Protein AF-A0AAN9UPY5-F1 (afdb_monomer)

Secondary structure (DSSP, 8-state):
---HHHHHHHHHHHHHHHHHHHHHHHHHHHHHHHHHHHHHHHHHHHHTSSS-EEEEEEEPPPBTB----S-THHHHHHHHHHHHHTTT-EEEEEE--TT--HHHHHHHHHHHHHHH-GGGG-SHHHHHHHHHHHTS-GGGHHHHHHHHHHHHHHT-SS-EEEEEE-GGG-SSS-HHHHHHHHHHHHHH-SSEEEEEEEETTT--HHHHHHHHHHT--

Foldseek 3Di:
DDDPVVVVVVVVVVVVVVVVVVVVVVVVVVVVVVVVVVVVVVVLVVLVDFFFDEAEAEEADDPPDPPDVFDPCPVVVVVSCVVVVVVLAAEDEDEDAQADDLLVSLVSSLVSLCVSPVVLPVDPVLVVQLVVLCPDDPVRNNVSSLVNSLSSQQPDPAAYEYEYGAPLNYPPDHPVVVVVSLVVSRVSTGRYYYYYYYYCVRDPVVVCVVVVVVPPD

Organism: NCBI:txid117547

Structure (mmCIF, N/CA/C/O backbone):
data_AF-A0AAN9UPY5-F1
#
_entry.id   AF-A0AAN9UPY5-F1
#
loop_
_atom_site.group_PDB
_atom_site.id
_atom_site.type_symbol
_atom_site.label_atom_id
_atom_site.label_alt_id
_atom_site.label_comp_id
_atom_site.label_asym_id
_atom_site.label_entity_id
_atom_site.label_seq_id
_atom_site.pdbx_PDB_ins_code
_atom_site.Cartn_x
_atom_site.Cartn_y
_atom_site.Cartn_z
_atom_site.occupancy
_atom_site.B_iso_or_equiv
_atom_site.auth_seq_id
_atom_site.auth_comp_id
_atom_site.auth_asym_id
_atom_site.auth_atom_id
_atom_site.pdbx_PDB_model_num
ATOM 1 N N . MET A 1 1 ? 39.983 -0.571 -50.969 1.00 49.06 1 MET A N 1
ATOM 2 C CA . MET A 1 1 ? 38.802 0.111 -51.539 1.00 49.06 1 MET A CA 1
ATOM 3 C C . MET A 1 1 ? 37.721 -0.953 -51.668 1.00 49.06 1 MET A C 1
ATOM 5 O O . MET A 1 1 ? 37.900 -1.866 -52.463 1.00 49.06 1 MET A O 1
ATOM 9 N N . TRP A 1 2 ? 36.719 -0.943 -50.785 1.00 48.66 2 TRP A N 1
ATOM 10 C CA . TRP A 1 2 ? 35.653 -1.957 -50.771 1.00 48.66 2 TRP A CA 1
ATOM 11 C C . TRP A 1 2 ? 34.743 -1.749 -51.984 1.00 48.66 2 TRP A C 1
ATOM 13 O O . TRP A 1 2 ? 34.498 -0.601 -52.364 1.00 48.66 2 TRP A O 1
ATOM 23 N N . LYS A 1 3 ? 34.289 -2.828 -52.632 1.00 64.06 3 LYS A N 1
ATOM 24 C CA . LYS A 1 3 ? 33.441 -2.704 -53.825 1.00 64.06 3 LYS A CA 1
ATOM 25 C C . LYS A 1 3 ? 32.022 -2.302 -53.389 1.00 64.06 3 LYS A C 1
ATOM 27 O O . LYS A 1 3 ? 31.502 -2.922 -52.466 1.00 64.06 3 LYS A O 1
ATOM 32 N N . PRO A 1 4 ? 31.362 -1.328 -54.044 1.00 68.62 4 PRO A N 1
ATOM 33 C CA . PRO A 1 4 ? 30.021 -0.851 -53.665 1.00 68.62 4 PRO A CA 1
ATOM 34 C C . PRO A 1 4 ? 28.974 -1.962 -53.453 1.00 68.62 4 PRO A C 1
ATOM 36 O O . PRO A 1 4 ? 28.155 -1.881 -52.544 1.00 68.62 4 PRO A O 1
ATOM 39 N N . LEU A 1 5 ? 29.065 -3.050 -54.223 1.00 68.75 5 LEU A N 1
ATOM 40 C CA . LEU A 1 5 ? 28.187 -4.223 -54.118 1.00 68.75 5 LEU A CA 1
ATOM 41 C C . LEU A 1 5 ? 28.362 -5.023 -52.811 1.00 68.75 5 LEU A C 1
ATOM 43 O O . LEU A 1 5 ? 27.409 -5.626 -52.321 1.00 68.75 5 LEU A O 1
ATOM 47 N N . GLU A 1 6 ? 29.561 -5.032 -52.224 1.00 73.38 6 GLU A N 1
ATOM 48 C CA . GLU A 1 6 ? 29.826 -5.705 -50.942 1.00 73.38 6 GLU A CA 1
ATOM 49 C C . GLU A 1 6 ? 29.223 -4.916 -49.772 1.00 73.38 6 GLU A C 1
ATOM 51 O O . GLU A 1 6 ? 28.760 -5.501 -48.791 1.00 73.38 6 GLU A O 1
ATOM 56 N N . PHE A 1 7 ? 29.164 -3.587 -49.903 1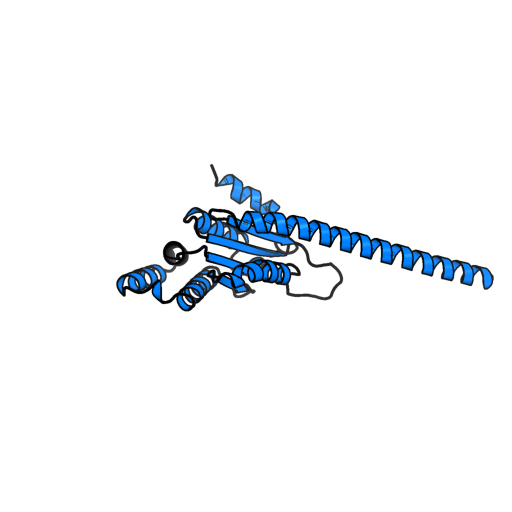.00 73.94 7 PHE A N 1
ATOM 57 C CA . PHE A 1 7 ? 28.557 -2.706 -48.911 1.00 73.94 7 PHE A CA 1
ATOM 58 C C . PHE A 1 7 ? 27.031 -2.862 -48.861 1.00 73.94 7 PHE A C 1
ATOM 60 O O . PHE A 1 7 ? 26.475 -3.028 -47.778 1.00 73.94 7 PHE A O 1
ATOM 67 N N . GLU A 1 8 ? 26.353 -2.904 -50.013 1.00 79.69 8 GLU A N 1
ATOM 68 C CA . GLU A 1 8 ? 24.897 -3.119 -50.074 1.00 79.69 8 GLU A CA 1
ATOM 69 C C . GLU A 1 8 ? 24.480 -4.475 -49.480 1.00 79.69 8 GLU A C 1
ATOM 71 O O . GLU A 1 8 ? 23.488 -4.571 -48.747 1.00 79.69 8 GLU A O 1
ATOM 76 N N . GLY A 1 9 ? 25.260 -5.529 -49.751 1.00 84.06 9 GLY A N 1
ATOM 77 C CA . GLY A 1 9 ? 25.045 -6.852 -49.165 1.00 84.06 9 GLY A CA 1
ATOM 78 C C . GLY A 1 9 ? 25.162 -6.836 -47.639 1.00 84.06 9 GLY A C 1
ATOM 79 O O . GLY A 1 9 ? 24.291 -7.365 -46.940 1.00 84.06 9 GLY A O 1
ATOM 80 N N . MET A 1 10 ? 26.196 -6.169 -47.119 1.00 76.75 10 MET A N 1
ATOM 81 C CA . MET A 1 10 ? 26.425 -6.019 -45.682 1.00 76.75 10 MET A CA 1
ATOM 82 C C . MET A 1 10 ? 25.333 -5.175 -45.008 1.00 76.75 10 MET A C 1
ATOM 84 O O . MET A 1 10 ? 24.830 -5.555 -43.950 1.00 76.75 10 MET A O 1
ATOM 88 N N . GLU A 1 11 ? 24.902 -4.073 -45.624 1.00 78.94 11 GLU A N 1
ATOM 89 C CA . GLU A 1 11 ? 23.852 -3.202 -45.087 1.00 78.94 11 GLU A CA 1
ATOM 90 C C . GLU A 1 11 ? 22.499 -3.928 -45.018 1.00 78.94 11 GLU A C 1
ATOM 92 O O . GLU A 1 11 ? 21.796 -3.869 -44.003 1.00 78.94 11 GLU A O 1
ATOM 97 N N . LYS A 1 12 ? 22.145 -4.688 -46.063 1.00 85.06 12 LYS A N 1
ATOM 98 C CA . LYS A 1 12 ? 20.939 -5.528 -46.071 1.00 85.06 12 LYS A CA 1
ATOM 99 C C . LYS A 1 12 ? 20.999 -6.606 -44.987 1.00 85.06 12 LYS A C 1
ATOM 101 O O . LYS A 1 12 ? 20.007 -6.834 -44.292 1.00 85.06 12 LYS A O 1
ATOM 106 N N . GLN A 1 13 ? 22.155 -7.245 -44.808 1.00 85.00 13 GLN A N 1
ATOM 107 C CA . GLN A 1 13 ? 22.361 -8.234 -43.751 1.00 85.00 13 GLN A CA 1
ATOM 108 C C . GLN A 1 13 ? 22.237 -7.609 -42.355 1.00 85.00 13 GLN A C 1
ATOM 110 O O . GLN A 1 13 ? 21.566 -8.179 -41.494 1.00 85.00 13 GLN A O 1
ATOM 115 N N . MET A 1 14 ? 22.817 -6.427 -42.131 1.00 67.12 14 MET A N 1
ATOM 116 C CA . MET A 1 14 ? 22.698 -5.708 -40.862 1.00 67.12 14 MET A CA 1
ATOM 117 C C . MET A 1 14 ? 21.252 -5.325 -40.565 1.00 67.12 14 MET A C 1
ATOM 119 O O . MET A 1 14 ? 20.778 -5.622 -39.471 1.00 67.12 14 MET A O 1
ATOM 123 N N . ARG A 1 15 ? 20.518 -4.754 -41.531 1.00 78.00 15 ARG A N 1
ATOM 124 C CA . ARG A 1 15 ? 19.088 -4.441 -41.362 1.00 78.00 15 ARG A CA 1
ATOM 125 C C . ARG A 1 15 ? 18.280 -5.677 -40.965 1.00 78.00 15 ARG A C 1
ATOM 127 O O . ARG A 1 15 ? 17.551 -5.634 -39.979 1.00 78.00 15 ARG A O 1
ATOM 134 N N . ASN A 1 16 ? 18.481 -6.798 -41.656 1.00 78.94 16 ASN A N 1
ATOM 135 C CA . ASN A 1 16 ? 17.808 -8.057 -41.327 1.00 78.94 16 ASN A CA 1
ATOM 136 C C . ASN A 1 16 ? 18.170 -8.565 -39.922 1.00 78.94 16 ASN A C 1
ATOM 138 O O . ASN A 1 16 ? 17.300 -9.041 -39.191 1.00 78.94 16 ASN A O 1
ATOM 142 N N . ASN A 1 17 ? 19.440 -8.454 -39.525 1.00 72.94 17 ASN A N 1
ATOM 143 C CA . ASN A 1 17 ? 19.886 -8.824 -38.184 1.00 72.94 17 ASN A CA 1
ATOM 144 C C . ASN A 1 17 ? 19.249 -7.929 -37.114 1.00 72.94 17 ASN A C 1
ATOM 146 O O . ASN A 1 17 ? 18.738 -8.452 -36.126 1.00 72.94 17 ASN A O 1
ATOM 150 N N . PHE A 1 18 ? 19.206 -6.611 -37.328 1.00 68.56 18 PHE A N 1
ATOM 151 C CA . PHE A 1 18 ? 18.551 -5.666 -36.422 1.00 68.56 18 PHE A CA 1
ATOM 152 C C . PHE A 1 18 ? 17.062 -5.970 -36.262 1.00 68.56 18 PHE A C 1
ATOM 154 O O . PHE A 1 18 ? 16.589 -6.057 -35.130 1.00 68.56 18 PHE A O 1
ATOM 161 N N . SER A 1 19 ? 16.337 -6.212 -37.358 1.00 75.12 19 SER A N 1
ATOM 162 C CA . SER A 1 19 ? 14.922 -6.594 -37.299 1.00 75.12 19 SER A CA 1
ATOM 163 C C . SER A 1 19 ? 14.718 -7.892 -36.516 1.00 75.12 19 SER A C 1
ATOM 165 O O . SER A 1 19 ? 13.879 -7.936 -35.621 1.00 75.12 19 SER A O 1
ATOM 167 N N . ARG A 1 20 ? 15.530 -8.932 -36.765 1.00 78.62 20 ARG A N 1
ATOM 168 C CA . ARG A 1 20 ? 15.445 -10.204 -36.020 1.00 78.62 20 ARG A CA 1
ATOM 169 C C . ARG A 1 20 ? 15.740 -10.029 -34.531 1.00 78.62 20 ARG A C 1
ATOM 171 O O . ARG A 1 20 ? 15.048 -10.621 -33.705 1.00 78.62 20 ARG A O 1
ATOM 178 N N . ILE A 1 21 ? 16.756 -9.237 -34.184 1.00 77.06 21 ILE A N 1
ATOM 179 C CA . ILE A 1 21 ? 17.111 -8.943 -32.789 1.00 77.06 21 ILE A CA 1
ATOM 180 C C . ILE A 1 21 ? 15.969 -8.189 -32.104 1.00 77.06 21 ILE A C 1
ATOM 182 O O . ILE A 1 21 ? 15.580 -8.569 -31.000 1.00 77.06 21 ILE A O 1
ATOM 186 N N . ARG A 1 22 ? 15.407 -7.169 -32.764 1.00 76.94 22 ARG A N 1
ATOM 187 C CA . ARG A 1 22 ? 14.284 -6.378 -32.251 1.00 76.94 22 ARG A CA 1
ATOM 188 C C . ARG A 1 22 ? 13.062 -7.250 -31.977 1.00 76.94 22 ARG A C 1
ATOM 190 O O . ARG A 1 22 ? 12.620 -7.303 -30.837 1.00 76.94 22 ARG A O 1
ATOM 197 N N . THR A 1 23 ? 12.593 -8.010 -32.966 1.00 79.25 23 THR A N 1
ATOM 198 C CA . THR A 1 23 ? 11.427 -8.893 -32.801 1.00 79.25 23 THR A CA 1
ATOM 199 C C . THR A 1 23 ? 11.652 -9.941 -31.713 1.00 79.25 23 THR A C 1
ATOM 201 O O . THR A 1 23 ? 10.751 -10.229 -30.931 1.00 79.25 23 THR A O 1
ATOM 204 N N . LYS A 1 24 ? 12.865 -10.505 -31.609 1.00 79.50 24 LYS A N 1
ATOM 205 C CA . LYS A 1 24 ? 13.190 -11.454 -30.536 1.00 79.50 24 LYS A CA 1
ATOM 206 C C . LYS A 1 24 ? 13.121 -10.793 -29.156 1.00 79.50 24 LYS A C 1
ATOM 208 O O . LYS A 1 24 ? 12.635 -11.426 -28.225 1.00 79.50 24 LYS A O 1
ATOM 213 N N . ARG A 1 25 ? 13.595 -9.550 -29.016 1.00 66.00 25 ARG A N 1
ATOM 214 C CA . ARG A 1 25 ? 13.492 -8.789 -27.761 1.00 66.00 25 ARG A CA 1
ATOM 215 C C . ARG A 1 25 ? 12.043 -8.468 -27.413 1.00 66.00 25 ARG A C 1
ATOM 217 O O . ARG A 1 25 ? 11.648 -8.748 -26.292 1.00 66.00 25 ARG A O 1
ATOM 224 N N . GLU A 1 26 ? 11.258 -7.975 -28.368 1.00 71.44 26 GLU A N 1
ATOM 225 C CA . GLU A 1 26 ? 9.830 -7.677 -28.177 1.00 71.44 26 GLU A CA 1
ATOM 226 C C . GLU A 1 26 ? 9.048 -8.938 -27.766 1.00 71.44 26 GLU A C 1
ATOM 228 O O . GLU A 1 26 ? 8.288 -8.905 -26.806 1.00 71.44 26 GLU A O 1
ATOM 233 N N . MET A 1 27 ? 9.304 -10.086 -28.405 1.00 77.44 27 MET A N 1
ATOM 234 C CA . MET A 1 27 ? 8.678 -11.361 -28.033 1.00 77.44 27 MET A CA 1
ATOM 235 C C . MET A 1 27 ? 9.092 -11.843 -26.635 1.00 77.44 27 MET A C 1
ATOM 237 O O . MET A 1 27 ? 8.264 -12.372 -25.898 1.00 77.44 27 MET A O 1
ATOM 241 N N . LEU A 1 28 ? 10.371 -11.710 -26.268 1.00 71.12 28 LEU A N 1
ATOM 242 C CA . LEU A 1 28 ? 10.844 -12.082 -24.930 1.00 71.12 28 LEU A CA 1
ATOM 243 C C . LEU A 1 28 ? 10.260 -11.166 -23.854 1.00 71.12 28 LEU A C 1
ATOM 245 O O . LEU A 1 28 ? 9.918 -11.657 -22.782 1.00 71.12 28 LEU A O 1
ATOM 249 N N . LEU A 1 29 ? 10.124 -9.872 -24.150 1.00 65.44 29 LEU A N 1
ATOM 250 C CA . LEU A 1 29 ? 9.467 -8.913 -23.272 1.00 65.44 29 LEU A CA 1
ATOM 251 C C . LEU A 1 29 ? 7.992 -9.281 -23.094 1.00 65.44 29 LEU A C 1
ATOM 253 O O . LEU A 1 29 ? 7.564 -9.451 -21.962 1.00 65.44 29 LEU A O 1
ATOM 257 N N . ALA A 1 30 ? 7.261 -9.523 -24.186 1.00 63.91 30 ALA A N 1
ATOM 258 C CA . ALA A 1 30 ? 5.859 -9.939 -24.141 1.00 63.91 30 ALA A CA 1
ATOM 259 C C . ALA A 1 30 ? 5.661 -11.226 -23.325 1.00 63.91 30 ALA A C 1
ATOM 261 O O . ALA A 1 30 ? 4.815 -11.263 -22.446 1.00 63.91 30 ALA A O 1
ATOM 262 N N . LYS A 1 31 ? 6.497 -12.254 -23.531 1.0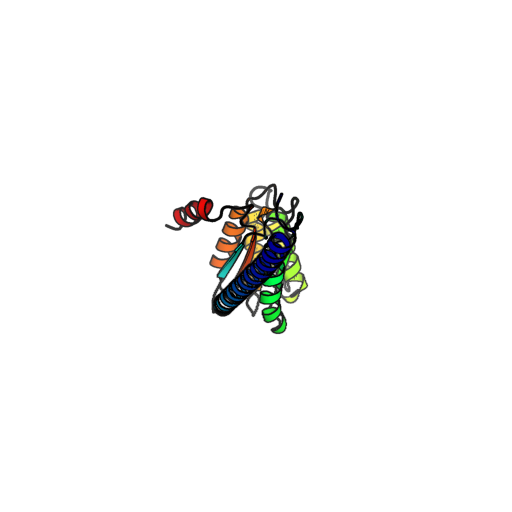0 65.56 31 LYS A N 1
ATOM 263 C CA . LYS A 1 31 ? 6.450 -13.488 -22.722 1.00 65.56 31 LYS A CA 1
ATOM 264 C C . LYS A 1 31 ? 6.753 -13.250 -21.246 1.00 65.56 31 LYS A C 1
ATOM 266 O O . LYS A 1 31 ? 6.225 -13.955 -20.395 1.00 65.56 31 LYS A O 1
ATOM 271 N N . LYS A 1 32 ? 7.659 -12.318 -20.939 1.00 66.56 32 LYS A N 1
ATOM 272 C CA . LYS A 1 32 ? 7.989 -11.968 -19.557 1.00 66.56 32 LYS A CA 1
ATOM 273 C C . LYS A 1 32 ? 6.829 -11.220 -18.901 1.00 66.56 32 LYS A C 1
ATOM 275 O O . LYS A 1 32 ? 6.550 -11.514 -17.749 1.00 66.56 32 LYS A O 1
ATOM 280 N N . VAL A 1 33 ? 6.173 -10.311 -19.623 1.00 64.62 33 VAL A N 1
ATOM 281 C CA . VAL A 1 33 ? 4.959 -9.615 -19.171 1.00 64.62 33 VAL A CA 1
ATOM 282 C C . VAL A 1 33 ? 3.846 -10.626 -18.911 1.00 64.62 33 VAL A C 1
ATOM 284 O O . VAL A 1 33 ? 3.410 -10.716 -17.779 1.00 64.62 33 VAL A O 1
ATOM 287 N N . ASP A 1 34 ? 3.517 -11.477 -19.882 1.00 63.03 34 ASP A N 1
ATOM 288 C CA . ASP A 1 34 ? 2.465 -12.506 -19.780 1.00 63.03 34 ASP A CA 1
ATOM 289 C C . ASP A 1 34 ? 2.704 -13.473 -18.598 1.00 63.03 34 ASP A C 1
ATOM 291 O O . ASP A 1 34 ? 1.817 -13.783 -17.806 1.00 63.03 34 ASP A O 1
ATOM 295 N N . HIS A 1 35 ? 3.958 -13.896 -18.394 1.00 63.47 35 HIS A N 1
ATOM 296 C CA . HIS A 1 35 ? 4.339 -14.716 -17.236 1.00 63.47 35 HIS A CA 1
ATOM 297 C C . HIS A 1 35 ? 4.228 -13.969 -15.899 1.00 63.47 35 HIS A C 1
ATOM 299 O O . HIS A 1 35 ? 3.897 -14.575 -14.879 1.00 63.47 35 HIS A O 1
ATOM 305 N N . LEU A 1 36 ? 4.558 -12.675 -15.875 1.00 62.97 36 LEU A N 1
ATOM 306 C CA . LEU A 1 36 ? 4.418 -11.844 -14.680 1.00 62.97 36 LEU A CA 1
ATOM 307 C C . LEU A 1 36 ? 2.947 -11.559 -14.379 1.00 62.97 36 LEU A C 1
ATOM 309 O O . LEU A 1 36 ? 2.574 -11.660 -13.218 1.00 62.97 36 LEU A O 1
ATOM 313 N N . GLU A 1 37 ? 2.125 -11.296 -15.394 1.00 65.12 37 GLU A N 1
ATOM 314 C CA . GLU A 1 37 ? 0.672 -11.143 -15.283 1.00 65.12 37 GLU A CA 1
ATOM 315 C C . GLU A 1 37 ? 0.044 -12.407 -14.696 1.00 65.12 37 GLU A C 1
ATOM 317 O O . GLU A 1 37 ? -0.607 -12.325 -13.662 1.00 65.12 37 GLU A O 1
ATOM 322 N N . GLY A 1 38 ? 0.343 -13.594 -15.236 1.00 67.44 38 GLY A N 1
ATOM 323 C CA . GLY A 1 38 ? -0.200 -14.847 -14.695 1.00 67.44 38 GLY A CA 1
ATOM 324 C C . GLY A 1 38 ? 0.226 -15.138 -13.247 1.00 67.44 38 GLY A C 1
ATOM 325 O O . GLY A 1 38 ? -0.551 -15.672 -12.454 1.00 67.44 38 GLY A O 1
ATOM 326 N N . LYS A 1 39 ? 1.453 -14.764 -12.856 1.00 70.69 39 LYS A N 1
ATOM 327 C CA . LYS A 1 39 ? 1.882 -14.836 -11.447 1.00 70.69 39 LYS A CA 1
ATOM 328 C C . LYS A 1 39 ? 1.151 -13.825 -10.574 1.00 70.69 39 LYS A C 1
ATOM 330 O O . LYS A 1 39 ? 0.763 -14.162 -9.462 1.00 70.69 39 LYS A O 1
ATOM 335 N N . LEU A 1 40 ? 0.995 -12.605 -11.067 1.00 65.69 40 LEU A N 1
ATOM 336 C CA . LEU A 1 40 ? 0.339 -11.523 -10.355 1.00 65.69 40 LEU A CA 1
ATOM 337 C C . LEU A 1 40 ? -1.150 -11.811 -10.155 1.00 65.69 40 LEU A C 1
ATOM 339 O O . LEU A 1 40 ? -1.667 -11.543 -9.082 1.00 65.69 40 LEU A O 1
ATOM 343 N N . GLU A 1 41 ? -1.817 -12.417 -11.137 1.00 67.06 41 GLU A N 1
ATOM 344 C CA . GLU A 1 41 ? -3.189 -12.908 -11.001 1.00 67.06 41 GLU A CA 1
ATOM 345 C C . GLU A 1 41 ? -3.290 -13.972 -9.906 1.00 67.06 41 GLU A C 1
ATOM 347 O O . GLU A 1 41 ? -4.160 -13.887 -9.044 1.00 67.06 41 GLU A O 1
ATOM 352 N N . ALA A 1 42 ? -2.380 -14.952 -9.888 1.00 70.88 42 ALA A N 1
ATOM 353 C CA . ALA A 1 42 ? -2.375 -15.994 -8.862 1.00 70.88 42 ALA A CA 1
ATOM 354 C C . ALA A 1 42 ? -2.129 -15.427 -7.450 1.00 70.88 42 ALA A C 1
ATOM 356 O O . ALA A 1 42 ? -2.838 -15.786 -6.509 1.00 70.88 42 ALA A O 1
ATOM 357 N N . GLU A 1 43 ? -1.163 -14.517 -7.305 1.00 69.25 43 GLU A N 1
ATOM 358 C CA . GLU A 1 43 ? -0.877 -13.828 -6.040 1.00 69.25 43 GLU A CA 1
ATOM 359 C C . GLU A 1 43 ? -2.010 -12.865 -5.652 1.00 69.25 43 GLU A C 1
ATOM 361 O O . GLU A 1 43 ? -2.354 -12.767 -4.481 1.00 69.25 43 GLU A O 1
ATOM 366 N N . GLY A 1 44 ? -2.659 -12.205 -6.614 1.00 66.50 44 GLY A N 1
ATOM 367 C CA . GLY A 1 44 ? -3.829 -11.352 -6.391 1.00 66.50 44 GLY A CA 1
ATOM 368 C C . GLY A 1 44 ? -5.050 -12.148 -5.926 1.00 66.50 44 GLY A C 1
ATOM 369 O O . GLY A 1 44 ? -5.757 -11.732 -5.007 1.00 66.50 44 GLY A O 1
ATOM 370 N N . LEU A 1 45 ? -5.265 -13.342 -6.485 1.00 68.31 45 LEU A N 1
ATOM 371 C CA . LEU A 1 45 ? -6.275 -14.289 -6.005 1.00 68.31 45 LEU A CA 1
ATOM 372 C C . LEU A 1 45 ? -5.961 -14.767 -4.581 1.00 68.31 45 LEU A C 1
ATOM 374 O O . LEU A 1 45 ? -6.869 -14.853 -3.756 1.00 68.31 45 LEU A O 1
ATOM 378 N N . ALA A 1 46 ? -4.688 -15.030 -4.267 1.00 70.81 46 ALA A N 1
ATOM 379 C CA . ALA A 1 46 ? -4.261 -15.361 -2.908 1.00 70.81 46 ALA A CA 1
ATOM 380 C C . ALA A 1 46 ? -4.430 -14.173 -1.944 1.00 70.81 46 ALA A C 1
ATOM 382 O O . ALA A 1 46 ? -4.879 -14.354 -0.810 1.00 70.81 46 ALA A O 1
ATOM 383 N N . TRP A 1 47 ? -4.150 -12.952 -2.404 1.00 74.00 47 TRP A N 1
ATOM 384 C CA . TRP A 1 47 ? -4.334 -11.716 -1.646 1.00 74.00 47 TRP A CA 1
ATOM 385 C C . TRP A 1 47 ? -5.806 -11.463 -1.320 1.00 74.00 47 TRP A C 1
ATOM 387 O O . TRP A 1 47 ? -6.121 -11.029 -0.214 1.00 74.00 47 TRP A O 1
ATOM 397 N N . ASN A 1 48 ? -6.713 -11.860 -2.213 1.00 71.62 48 ASN A N 1
ATOM 398 C CA . ASN A 1 48 ? -8.159 -11.887 -1.986 1.00 71.62 48 ASN A CA 1
ATOM 399 C C . ASN A 1 48 ? -8.653 -13.024 -1.077 1.00 71.62 48 ASN A C 1
ATOM 401 O O . ASN A 1 48 ? -9.846 -13.090 -0.777 1.00 71.62 48 ASN A O 1
ATOM 405 N N . GLY A 1 49 ? -7.766 -13.914 -0.627 1.00 75.38 49 GLY A N 1
ATOM 406 C CA . GLY A 1 49 ? -8.093 -14.983 0.310 1.00 75.38 49 GLY A CA 1
ATOM 407 C C . GLY A 1 49 ? -8.490 -14.481 1.705 1.00 75.38 49 GLY A C 1
ATOM 408 O O . GLY A 1 49 ? -8.505 -13.284 1.991 1.00 75.38 49 GLY A O 1
ATOM 409 N N . VAL A 1 50 ? -8.792 -15.414 2.606 1.00 75.88 50 VAL A N 1
ATOM 410 C CA . VAL A 1 50 ? -9.177 -15.113 3.997 1.00 75.88 50 VAL A CA 1
ATOM 411 C C . VAL A 1 50 ? -7.969 -14.631 4.812 1.00 75.88 50 VAL A C 1
ATOM 413 O O . VAL A 1 50 ? -6.873 -15.169 4.664 1.00 75.88 50 VAL A O 1
ATOM 416 N N . GLY A 1 51 ? -8.188 -13.659 5.702 1.00 84.12 51 GLY A N 1
ATOM 417 C CA . GLY A 1 51 ? -7.215 -13.205 6.701 1.00 84.12 51 GLY A CA 1
ATOM 418 C C . GLY A 1 51 ? -6.358 -12.026 6.247 1.00 84.12 51 GLY A C 1
ATOM 419 O O . GLY A 1 51 ? -6.420 -11.600 5.097 1.00 84.12 51 GLY A O 1
ATOM 420 N N . SER A 1 52 ? -5.523 -11.494 7.136 1.00 84.69 52 SER A N 1
ATOM 421 C CA . SER A 1 52 ? -4.677 -10.345 6.803 1.00 84.69 52 SER A CA 1
ATOM 422 C C . SER A 1 52 ? -3.442 -10.734 5.999 1.00 84.69 52 SER A C 1
ATOM 424 O O . SER A 1 52 ? -2.854 -11.796 6.202 1.00 84.69 52 SER A O 1
ATOM 426 N N . MET A 1 53 ? -3.025 -9.858 5.085 1.00 87.50 53 MET A N 1
ATOM 427 C CA . MET A 1 53 ? -1.864 -10.101 4.228 1.00 87.50 53 MET A CA 1
ATOM 428 C C . MET A 1 53 ? -1.170 -8.795 3.850 1.00 87.50 53 MET A C 1
ATOM 430 O O . MET A 1 53 ? -1.831 -7.818 3.507 1.00 87.50 53 MET A O 1
ATOM 434 N N . VAL A 1 54 ? 0.164 -8.811 3.862 1.00 89.06 54 VAL A N 1
ATOM 435 C CA . VAL A 1 54 ? 1.007 -7.740 3.319 1.00 89.06 54 VAL A CA 1
ATOM 436 C C . VAL A 1 54 ? 1.670 -8.251 2.045 1.00 89.06 54 VAL A C 1
ATOM 438 O O . VAL A 1 54 ? 2.400 -9.240 2.082 1.00 89.06 54 VAL A O 1
ATOM 441 N N . LEU A 1 55 ? 1.405 -7.580 0.930 1.00 89.69 55 LEU A N 1
ATOM 442 C CA . LEU A 1 55 ? 2.003 -7.840 -0.372 1.00 89.69 55 LEU A CA 1
ATOM 443 C C . LEU A 1 55 ? 3.044 -6.758 -0.670 1.00 89.69 55 LEU A C 1
ATOM 445 O O . LEU A 1 55 ? 2.753 -5.569 -0.573 1.00 89.69 55 LEU A O 1
ATOM 449 N N . LEU A 1 56 ? 4.250 -7.168 -1.051 1.00 90.06 56 LEU A N 1
ATOM 450 C CA . LEU A 1 56 ? 5.321 -6.260 -1.456 1.00 90.06 56 LEU A CA 1
ATOM 451 C C . LEU A 1 56 ? 5.553 -6.391 -2.963 1.00 90.06 56 LEU A C 1
ATOM 453 O O . LEU A 1 56 ? 6.056 -7.411 -3.436 1.00 90.06 56 LEU A O 1
ATOM 457 N N . LEU A 1 57 ? 5.195 -5.351 -3.710 1.00 88.25 57 LEU A N 1
ATOM 458 C CA . LEU A 1 57 ? 5.491 -5.216 -5.128 1.00 88.25 57 LEU A CA 1
ATOM 459 C C . LEU A 1 57 ? 6.832 -4.507 -5.282 1.00 88.25 57 LEU A C 1
ATOM 461 O O . LEU A 1 57 ? 6.943 -3.303 -5.074 1.00 88.25 57 LEU A O 1
ATOM 465 N N . HIS A 1 58 ? 7.849 -5.277 -5.651 1.00 86.69 58 HIS A N 1
ATOM 466 C CA . HIS A 1 58 ? 9.229 -4.823 -5.716 1.00 86.69 58 HIS A CA 1
ATOM 467 C C . HIS A 1 58 ? 9.798 -5.040 -7.119 1.00 86.69 58 HIS A C 1
ATOM 469 O O . HIS A 1 58 ? 9.819 -6.167 -7.624 1.00 86.69 58 HIS A O 1
ATOM 475 N N . GLY A 1 59 ? 10.268 -3.971 -7.760 1.00 85.56 59 GLY A N 1
ATOM 476 C CA . GLY A 1 59 ? 10.811 -4.060 -9.113 1.00 85.56 59 GLY A CA 1
ATOM 477 C C . GLY A 1 59 ? 11.569 -2.819 -9.556 1.00 85.56 59 GLY A C 1
ATOM 478 O O . GLY A 1 59 ? 11.461 -1.761 -8.948 1.00 85.56 59 GLY A O 1
ATOM 479 N N . SER A 1 60 ? 12.352 -2.972 -10.624 1.00 84.50 60 SER A N 1
ATOM 480 C CA . SER A 1 60 ? 13.164 -1.899 -11.204 1.00 84.50 60 SER A CA 1
ATOM 481 C C . SER A 1 60 ? 12.500 -1.294 -12.436 1.00 84.50 60 SER A C 1
ATOM 483 O O . SER A 1 60 ? 12.004 -2.038 -13.285 1.00 84.50 60 SER A O 1
ATOM 485 N N . ASN A 1 61 ? 12.539 0.028 -12.560 1.00 81.38 61 ASN A N 1
ATOM 486 C CA . ASN A 1 61 ? 12.291 0.748 -13.802 1.00 81.38 61 ASN A CA 1
ATOM 487 C C . ASN A 1 61 ? 13.332 0.346 -14.871 1.00 81.38 61 ASN A C 1
ATOM 489 O O . ASN A 1 61 ? 14.474 -0.016 -14.577 1.00 81.38 61 ASN A O 1
ATOM 493 N N . GLU A 1 62 ? 12.950 0.405 -16.151 1.00 74.31 62 GLU A N 1
ATOM 494 C CA . GLU A 1 62 ? 13.903 0.132 -17.231 1.00 74.31 62 GLU A CA 1
ATOM 495 C C . GLU A 1 62 ? 15.004 1.200 -17.290 1.00 74.31 62 GLU A C 1
ATOM 497 O O . GLU A 1 62 ? 14.750 2.401 -17.404 1.00 74.31 62 GLU A O 1
ATOM 502 N N . VAL A 1 63 ? 16.257 0.743 -17.280 1.00 64.56 63 VAL A N 1
ATOM 503 C CA . VAL A 1 63 ? 17.432 1.605 -17.425 1.00 64.56 63 VAL A CA 1
ATOM 504 C C . VAL A 1 63 ? 17.499 2.146 -18.857 1.00 64.56 63 VAL A C 1
ATOM 506 O O . VAL A 1 63 ? 17.599 1.376 -19.811 1.00 64.56 63 VAL A O 1
ATOM 509 N N . GLY A 1 64 ? 17.506 3.473 -19.013 1.00 61.66 64 GLY A N 1
ATOM 510 C CA . GLY A 1 64 ? 17.708 4.149 -20.305 1.00 61.66 64 GLY A CA 1
ATOM 511 C C . GLY A 1 64 ? 16.492 4.903 -20.846 1.00 61.66 64 GLY A C 1
ATOM 512 O O . GLY A 1 64 ? 16.617 5.617 -21.841 1.00 61.66 64 GLY A O 1
ATOM 513 N N . ILE A 1 65 ? 15.345 4.802 -20.177 1.00 57.25 65 ILE A N 1
ATOM 514 C CA . ILE A 1 65 ? 14.270 5.789 -20.298 1.00 57.25 65 ILE A CA 1
ATOM 515 C C . ILE A 1 65 ? 14.649 6.949 -19.360 1.00 57.25 65 ILE A C 1
ATOM 517 O O . ILE A 1 65 ? 15.340 6.723 -18.366 1.00 57.25 65 ILE A O 1
ATOM 521 N N . GLY A 1 66 ? 14.317 8.199 -19.711 1.00 58.66 66 GLY A N 1
ATOM 522 C CA . GLY A 1 66 ? 14.657 9.381 -18.899 1.00 58.66 66 GLY A CA 1
ATOM 523 C C . GLY A 1 66 ? 14.204 9.249 -17.435 1.00 58.66 66 GLY A C 1
ATOM 524 O O . GLY A 1 66 ? 13.523 8.283 -17.107 1.00 58.66 66 GLY A O 1
ATOM 525 N N . PRO A 1 67 ? 14.560 10.185 -16.538 1.00 61.31 67 PRO A N 1
ATOM 526 C CA . PRO A 1 67 ? 14.251 10.070 -15.114 1.00 61.31 67 PRO A CA 1
ATOM 527 C C . PRO A 1 67 ? 12.732 10.048 -14.888 1.00 61.31 67 PRO A C 1
ATOM 529 O O . PRO A 1 67 ? 12.097 11.087 -14.736 1.00 61.31 67 PRO A O 1
ATOM 532 N N . ILE A 1 68 ? 12.141 8.855 -14.902 1.00 63.62 68 ILE A N 1
ATOM 533 C CA . ILE A 1 68 ? 10.761 8.627 -14.504 1.00 63.62 68 ILE A CA 1
ATOM 534 C C . ILE A 1 68 ? 10.792 8.550 -12.980 1.00 63.62 68 ILE A C 1
ATOM 536 O O . ILE A 1 68 ? 11.416 7.659 -12.399 1.00 63.62 68 ILE A O 1
ATOM 540 N N . SER A 1 69 ? 10.154 9.526 -12.339 1.00 71.06 69 SER A N 1
ATOM 541 C CA . SER A 1 69 ? 9.995 9.588 -10.883 1.00 71.06 69 SER A CA 1
ATOM 542 C C . SER A 1 69 ? 9.084 8.485 -10.342 1.00 71.06 69 SER A C 1
ATOM 544 O O . SER A 1 69 ? 9.163 8.132 -9.166 1.00 71.06 69 SER A O 1
ATOM 546 N N . ASP A 1 70 ? 8.214 7.948 -11.192 1.00 75.00 70 ASP A N 1
ATOM 547 C CA . ASP A 1 70 ? 7.181 6.987 -10.823 1.00 75.00 70 ASP A CA 1
ATOM 548 C C . ASP A 1 70 ? 7.666 5.544 -11.011 1.00 75.00 70 ASP A C 1
ATOM 550 O O . ASP A 1 70 ? 8.480 5.246 -11.890 1.00 75.00 70 ASP A O 1
ATOM 554 N N . SER A 1 71 ? 7.186 4.634 -10.163 1.00 76.38 71 SER A N 1
ATOM 555 C CA . SER A 1 71 ? 7.437 3.206 -10.351 1.00 76.38 71 SER A CA 1
ATOM 556 C C . SER A 1 71 ? 6.547 2.693 -11.479 1.00 76.38 71 SER A C 1
ATOM 558 O O . SER A 1 71 ? 5.345 2.965 -11.498 1.00 76.38 71 SER A O 1
ATOM 560 N N . TRP A 1 72 ? 7.096 1.898 -12.400 1.00 77.75 72 TRP A N 1
ATOM 561 C CA . TRP A 1 72 ? 6.276 1.205 -13.404 1.00 77.75 72 TRP A CA 1
ATOM 562 C C . TRP A 1 72 ? 5.279 0.217 -12.773 1.00 77.75 72 TRP A C 1
ATOM 564 O O . TRP A 1 72 ? 4.321 -0.186 -13.429 1.00 77.75 72 TRP A O 1
ATOM 574 N N . LEU A 1 73 ? 5.483 -0.151 -11.502 1.00 78.19 73 LEU A N 1
ATOM 575 C CA . LEU A 1 73 ? 4.552 -0.961 -10.720 1.00 78.19 73 LEU A CA 1
ATOM 576 C C . LEU A 1 73 ? 3.388 -0.146 -10.145 1.00 78.19 73 LEU A C 1
ATOM 578 O O . LEU A 1 73 ? 2.384 -0.740 -9.765 1.00 78.19 73 LEU A O 1
ATOM 582 N N . SER A 1 74 ? 3.471 1.189 -10.091 1.00 77.38 74 SER A N 1
ATOM 583 C CA . SER A 1 74 ? 2.385 2.018 -9.557 1.00 77.38 74 SER A CA 1
ATOM 584 C C . SER A 1 74 ? 1.072 1.835 -10.343 1.00 77.38 74 SER A C 1
ATOM 586 O O . SER A 1 74 ? 0.048 1.622 -9.698 1.00 77.38 74 SER A O 1
ATOM 588 N N . PRO A 1 75 ? 1.053 1.831 -11.696 1.00 76.31 75 PRO A N 1
ATOM 589 C CA . PRO A 1 75 ? -0.157 1.504 -12.456 1.00 76.31 75 PRO A CA 1
ATOM 590 C C . PRO A 1 75 ? -0.653 0.073 -12.225 1.00 76.31 75 PRO A C 1
ATOM 592 O O . PRO A 1 75 ? -1.851 -0.138 -12.103 1.00 76.31 75 PRO A O 1
ATOM 595 N N . VAL A 1 76 ? 0.262 -0.895 -12.104 1.00 76.81 76 VAL A N 1
ATOM 596 C CA . VAL A 1 76 ? -0.082 -2.304 -11.847 1.00 76.81 76 VAL A CA 1
ATOM 597 C C . VAL A 1 76 ? -0.784 -2.457 -10.497 1.00 76.81 76 VAL A C 1
ATOM 599 O O . VAL A 1 76 ? -1.790 -3.152 -10.398 1.00 76.81 76 VAL A O 1
ATOM 602 N N . ALA A 1 77 ? -0.286 -1.772 -9.466 1.00 78.75 77 ALA A N 1
ATOM 603 C CA . ALA A 1 77 ? -0.915 -1.733 -8.152 1.00 78.75 77 ALA A CA 1
ATOM 604 C C . ALA A 1 77 ? -2.331 -1.149 -8.220 1.00 78.75 77 ALA A C 1
ATOM 606 O O . ALA A 1 77 ? -3.255 -1.734 -7.665 1.00 78.75 77 ALA A O 1
ATOM 607 N N . VAL A 1 78 ? -2.507 -0.043 -8.951 1.00 74.38 78 VAL A N 1
ATOM 608 C CA . VAL A 1 78 ? -3.820 0.584 -9.166 1.00 74.38 78 VAL A CA 1
ATOM 609 C C . VAL A 1 78 ? -4.773 -0.348 -9.913 1.00 74.38 78 VAL A C 1
ATOM 611 O O . VAL A 1 78 ? -5.941 -0.438 -9.555 1.00 74.38 78 VAL A O 1
ATOM 614 N N . ASP A 1 79 ? -4.312 -1.052 -10.944 1.00 74.00 79 ASP A N 1
ATOM 615 C CA . ASP A 1 79 ? -5.172 -1.962 -11.705 1.00 74.00 79 ASP A CA 1
ATOM 616 C C . ASP A 1 79 ? -5.564 -3.200 -10.883 1.00 74.00 79 ASP A C 1
ATOM 618 O O . ASP A 1 79 ? -6.726 -3.611 -10.912 1.00 74.00 79 ASP A O 1
ATOM 622 N N . LEU A 1 80 ? -4.645 -3.734 -10.070 1.00 73.31 80 LEU A N 1
ATOM 623 C CA . LEU A 1 80 ? -4.959 -4.789 -9.103 1.00 73.31 80 LEU A CA 1
ATOM 624 C C . LEU A 1 80 ? -6.003 -4.347 -8.079 1.00 73.31 80 LEU A C 1
ATOM 626 O O . LEU A 1 80 ? -6.855 -5.147 -7.695 1.00 73.31 80 LEU A O 1
ATOM 630 N N . THR A 1 81 ? -5.943 -3.095 -7.625 1.00 71.94 81 THR A N 1
ATOM 631 C CA . THR A 1 81 ? -6.849 -2.589 -6.588 1.00 71.94 81 THR A CA 1
ATOM 632 C C . THR A 1 81 ? -8.177 -2.111 -7.165 1.00 71.94 81 THR A C 1
ATOM 634 O O . THR A 1 81 ? -9.202 -2.238 -6.502 1.00 71.94 81 THR A O 1
ATOM 637 N N . ARG A 1 82 ? -8.221 -1.681 -8.433 1.00 70.31 82 ARG A N 1
ATOM 638 C CA . ARG A 1 82 ? -9.466 -1.363 -9.158 1.00 70.31 82 ARG A CA 1
ATOM 639 C C . ARG A 1 82 ? -10.433 -2.534 -9.231 1.00 70.31 82 ARG A C 1
ATOM 641 O O . ARG A 1 82 ? -11.621 -2.335 -9.013 1.00 70.31 82 ARG A O 1
ATOM 648 N N . GLY A 1 83 ? -9.936 -3.751 -9.452 1.00 66.44 83 GLY A N 1
ATOM 649 C CA . GLY A 1 83 ? -10.784 -4.947 -9.395 1.00 66.44 83 GLY A CA 1
ATOM 650 C C . GLY A 1 83 ? -11.431 -5.172 -8.020 1.00 66.44 83 GLY A C 1
ATOM 651 O O . GLY A 1 83 ? -12.446 -5.851 -7.924 1.00 66.44 83 GLY A O 1
ATOM 652 N N . LEU A 1 84 ? -10.867 -4.589 -6.958 1.00 63.62 84 LEU A N 1
ATOM 653 C CA . LEU A 1 84 ? -11.383 -4.663 -5.588 1.00 63.62 84 LEU A CA 1
ATOM 654 C C . LEU A 1 84 ? -12.364 -3.527 -5.277 1.00 63.62 84 LEU A C 1
ATOM 656 O O . LEU A 1 84 ? -13.257 -3.696 -4.446 1.00 63.62 84 LEU A O 1
ATOM 660 N N . LEU A 1 85 ? -12.207 -2.384 -5.947 1.00 60.81 85 LEU A N 1
ATOM 661 C CA . LEU A 1 85 ? -13.051 -1.202 -5.780 1.00 60.81 85 LEU A CA 1
ATOM 662 C C . LEU A 1 85 ? -14.492 -1.421 -6.234 1.00 60.81 85 LEU A C 1
ATOM 664 O O . LEU A 1 85 ? -15.421 -0.920 -5.597 1.00 60.81 85 LEU A O 1
ATOM 668 N N . ASP A 1 86 ? -14.686 -2.217 -7.284 1.00 63.62 86 ASP A N 1
ATOM 669 C CA . ASP A 1 86 ? -16.012 -2.516 -7.831 1.00 63.62 86 ASP A CA 1
ATOM 670 C C . ASP A 1 86 ? -16.921 -3.277 -6.839 1.00 63.62 86 ASP A C 1
ATOM 672 O O . ASP A 1 86 ? -18.134 -3.358 -7.040 1.00 63.62 86 ASP A O 1
ATOM 676 N N . GLU A 1 87 ? -16.373 -3.787 -5.729 1.00 65.88 87 GLU A N 1
ATOM 677 C CA . GLU A 1 87 ? -17.105 -4.535 -4.701 1.00 65.88 87 GLU A CA 1
ATOM 678 C C . GLU A 1 87 ? -17.500 -3.707 -3.460 1.00 65.88 87 GLU A C 1
ATOM 680 O O . GLU A 1 87 ? -17.995 -4.267 -2.482 1.00 65.88 87 GLU A O 1
ATOM 685 N N . GLY A 1 88 ? -17.299 -2.382 -3.463 1.00 61.75 88 GLY A N 1
ATOM 686 C CA . GLY A 1 88 ? -17.660 -1.524 -2.321 1.00 61.75 88 GLY A CA 1
ATOM 687 C C . GLY A 1 88 ? -16.791 -1.753 -1.078 1.00 61.75 88 GLY A C 1
ATOM 688 O O . GLY A 1 88 ? -17.242 -1.565 0.053 1.00 61.75 88 GLY A O 1
ATOM 689 N N . ARG A 1 89 ? -15.549 -2.198 -1.287 1.00 76.00 89 ARG A N 1
ATOM 690 C CA . ARG A 1 89 ? -14.544 -2.414 -0.240 1.00 76.00 89 ARG A CA 1
ATOM 691 C C . ARG A 1 89 ? -13.901 -1.080 0.161 1.00 76.00 89 ARG A C 1
ATOM 693 O O . ARG A 1 89 ? -13.816 -0.162 -0.648 1.00 76.00 89 ARG A O 1
ATOM 700 N N . PHE A 1 90 ? -13.444 -0.980 1.409 1.00 78.81 90 PHE A N 1
ATOM 701 C CA . PHE A 1 90 ? -12.777 0.223 1.914 1.00 78.81 90 PHE A CA 1
ATOM 702 C C . PHE A 1 90 ? -11.316 0.240 1.489 1.00 78.81 90 PHE A C 1
ATOM 704 O O . PHE A 1 90 ? -10.603 -0.745 1.702 1.00 78.81 90 PHE A O 1
ATOM 711 N N . GLU A 1 91 ? -10.864 1.365 0.947 1.00 84.25 91 GLU A N 1
ATOM 712 C CA . GLU A 1 91 ? -9.477 1.538 0.531 1.00 84.2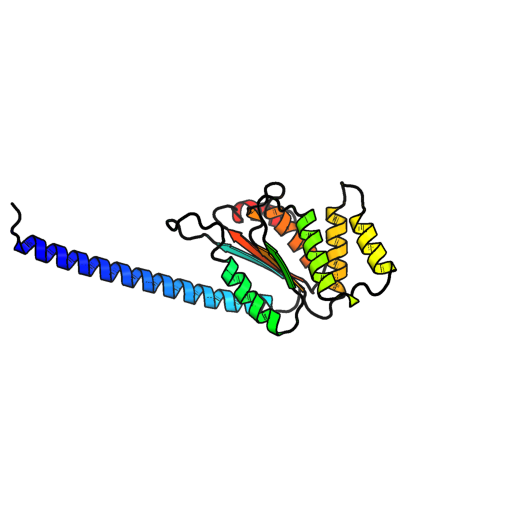5 91 GLU A CA 1
ATOM 713 C C . GLU A 1 91 ? -8.851 2.780 1.155 1.00 84.25 91 GLU A C 1
ATOM 715 O O . GLU A 1 91 ? -9.508 3.788 1.362 1.00 84.25 91 GLU A O 1
ATOM 720 N N . ALA A 1 92 ? -7.563 2.741 1.447 1.00 89.50 92 ALA A N 1
ATOM 721 C CA . ALA A 1 92 ? -6.792 3.934 1.742 1.00 89.50 92 ALA A CA 1
ATOM 722 C C . ALA A 1 92 ? -5.499 3.878 0.939 1.00 89.50 92 ALA A C 1
ATOM 724 O O . ALA A 1 92 ? -4.815 2.852 0.899 1.00 89.50 92 ALA A O 1
ATOM 725 N N . PHE A 1 93 ? -5.180 4.980 0.276 1.00 91.06 93 PHE A N 1
ATOM 726 C CA . PHE A 1 93 ? -4.049 5.072 -0.632 1.00 91.06 93 PHE A CA 1
ATOM 727 C C . PHE A 1 93 ? -3.155 6.229 -0.210 1.00 91.06 93 PHE A C 1
ATOM 729 O O . PHE A 1 93 ? -3.623 7.354 -0.035 1.00 91.06 93 PHE A O 1
ATOM 736 N N . GLU A 1 94 ? -1.859 5.963 -0.093 1.00 92.19 94 GLU A N 1
ATOM 737 C CA . GLU A 1 94 ? -0.859 6.999 0.127 1.00 92.19 94 GLU A CA 1
ATOM 738 C C . GLU A 1 94 ? 0.224 6.927 -0.949 1.00 92.19 94 GLU A C 1
ATOM 740 O O . GLU A 1 94 ? 0.814 5.873 -1.201 1.00 92.19 94 GLU A O 1
ATOM 745 N N . LEU A 1 95 ? 0.502 8.079 -1.563 1.00 90.88 95 LEU A N 1
ATOM 746 C CA . LEU A 1 95 ? 1.644 8.271 -2.445 1.00 90.88 95 LEU A CA 1
ATOM 747 C C . LEU A 1 95 ? 2.754 8.976 -1.672 1.00 90.88 95 LEU A C 1
ATOM 749 O O . LEU A 1 95 ? 2.722 10.194 -1.513 1.00 90.88 95 LEU A O 1
ATOM 753 N N . CYS A 1 96 ? 3.737 8.206 -1.227 1.00 91.88 96 CYS A N 1
ATOM 754 C CA . CYS A 1 96 ? 4.876 8.720 -0.497 1.00 91.88 96 CYS A CA 1
ATOM 755 C C . CYS A 1 96 ? 5.800 9.546 -1.409 1.00 91.88 96 CYS A C 1
ATOM 757 O O . CYS A 1 96 ? 5.983 9.283 -2.607 1.00 91.88 96 CYS A O 1
ATOM 759 N N . ASP A 1 97 ? 6.387 10.560 -0.792 1.00 92.56 97 ASP A N 1
ATOM 760 C CA . ASP A 1 97 ? 7.373 11.478 -1.339 1.00 92.56 97 ASP A CA 1
ATOM 761 C C . ASP A 1 97 ? 8.454 11.791 -0.289 1.00 92.56 97 ASP A C 1
ATOM 763 O O . ASP A 1 97 ? 8.450 11.259 0.821 1.00 92.56 97 ASP A O 1
ATOM 767 N N . GLU A 1 98 ? 9.378 12.691 -0.624 1.00 93.75 98 GLU A N 1
ATOM 768 C CA . GLU A 1 98 ? 10.487 13.076 0.258 1.00 93.75 98 GLU A CA 1
ATOM 769 C C . GLU A 1 98 ? 10.063 13.709 1.589 1.00 93.75 98 GLU A C 1
ATOM 771 O O . GLU A 1 98 ? 10.872 13.764 2.515 1.00 93.75 98 GLU A O 1
ATOM 776 N N . SER A 1 99 ? 8.830 14.212 1.679 1.00 92.19 99 SER A N 1
ATOM 777 C CA . SER A 1 99 ? 8.263 14.827 2.884 1.00 92.19 99 SER A CA 1
ATOM 778 C C . SER A 1 99 ? 7.395 13.869 3.697 1.00 92.19 99 SER A C 1
ATOM 780 O O . SER A 1 99 ? 6.906 14.224 4.770 1.00 92.19 99 SER A O 1
ATOM 782 N N . SER A 1 100 ? 7.165 12.667 3.174 1.00 92.75 100 SER A N 1
ATOM 783 C CA . SER A 1 100 ? 6.295 11.683 3.794 1.00 92.75 100 SER A CA 1
ATOM 784 C C . SER A 1 100 ? 6.996 11.067 4.991 1.00 92.75 100 SER A C 1
ATOM 786 O O . SER A 1 100 ? 8.079 10.505 4.858 1.00 92.75 100 SER A O 1
ATOM 788 N N . ILE A 1 101 ? 6.362 11.172 6.153 1.00 93.81 101 ILE A N 1
ATOM 789 C CA . ILE A 1 101 ? 6.790 10.525 7.394 1.00 93.81 101 ILE A CA 1
ATOM 790 C C . ILE A 1 101 ? 5.665 9.626 7.884 1.00 93.81 101 ILE A C 1
ATOM 792 O O . ILE A 1 101 ? 4.484 9.935 7.672 1.00 93.81 101 ILE A O 1
ATOM 796 N N . LEU A 1 102 ? 6.013 8.551 8.577 1.00 93.44 102 LEU A N 1
ATOM 797 C CA . LEU A 1 102 ? 5.099 7.516 9.034 1.00 93.44 102 LEU A CA 1
ATOM 798 C C . LEU A 1 102 ? 3.908 8.078 9.798 1.00 93.44 102 LEU A C 1
ATOM 800 O O . LEU A 1 102 ? 2.771 7.689 9.543 1.00 93.44 102 LEU A O 1
ATOM 804 N N . GLU A 1 103 ? 4.142 9.032 10.698 1.00 91.06 103 GLU A N 1
ATOM 805 C CA . GLU A 1 103 ? 3.063 9.656 11.463 1.00 91.06 103 GLU A CA 1
ATOM 806 C C . GLU A 1 103 ? 2.034 10.345 10.562 1.00 91.06 103 GLU A C 1
ATOM 808 O O . GLU A 1 103 ? 0.824 10.225 10.768 1.00 91.06 103 GLU A O 1
ATOM 813 N N . THR A 1 104 ? 2.514 11.069 9.552 1.00 90.44 104 THR A N 1
ATOM 814 C CA . THR A 1 104 ? 1.662 11.814 8.622 1.00 90.44 104 THR A CA 1
ATOM 815 C C . THR A 1 104 ? 0.922 10.850 7.705 1.00 90.44 104 THR A C 1
ATOM 817 O O . THR A 1 104 ? -0.279 11.016 7.499 1.00 90.44 104 THR A O 1
ATOM 820 N N . VAL A 1 105 ? 1.605 9.807 7.226 1.00 94.44 105 VAL A N 1
ATOM 821 C CA . VAL A 1 105 ? 1.007 8.739 6.420 1.00 94.44 105 VAL A CA 1
ATOM 822 C C . VAL A 1 105 ? -0.097 8.026 7.203 1.00 94.44 105 VAL A C 1
ATOM 824 O O . VAL A 1 105 ? -1.236 7.998 6.750 1.00 94.44 105 VAL A O 1
ATOM 827 N N . LEU A 1 106 ? 0.177 7.535 8.415 1.00 94.12 106 LEU A N 1
ATOM 828 C CA . LEU A 1 106 ? -0.831 6.860 9.244 1.00 94.12 106 LEU A CA 1
ATOM 829 C C . LEU A 1 106 ? -2.027 7.766 9.555 1.00 94.12 106 LEU A C 1
ATOM 831 O O . LEU A 1 106 ? -3.171 7.319 9.482 1.00 94.12 106 LEU A O 1
ATOM 835 N N . SER A 1 107 ? -1.777 9.045 9.847 1.00 89.62 107 SER A N 1
ATOM 836 C CA . SER A 1 107 ? -2.847 10.022 10.074 1.00 89.62 107 SER A CA 1
ATOM 837 C C . SER A 1 107 ? -3.732 10.176 8.834 1.00 89.62 107 SER A C 1
ATOM 839 O O . SER A 1 107 ? -4.955 10.118 8.944 1.00 89.62 107 SER A O 1
ATOM 841 N N . ARG A 1 108 ? -3.138 10.322 7.641 1.00 89.12 108 ARG A N 1
ATOM 842 C CA . ARG A 1 108 ? -3.878 10.424 6.371 1.00 89.12 108 ARG A CA 1
ATOM 843 C C . ARG A 1 108 ? -4.706 9.174 6.092 1.00 89.12 108 ARG A C 1
ATOM 845 O O . ARG A 1 108 ? -5.871 9.310 5.734 1.00 89.12 108 ARG A O 1
ATOM 852 N N . LEU A 1 109 ? -4.151 7.982 6.315 1.00 92.31 109 LEU A N 1
ATOM 853 C CA . LEU A 1 109 ? -4.883 6.720 6.151 1.00 92.31 109 LEU A CA 1
ATOM 854 C C . LEU A 1 109 ? -6.103 6.653 7.077 1.00 92.31 109 LEU A C 1
ATOM 856 O O . LEU A 1 109 ? -7.193 6.301 6.634 1.00 92.31 109 LEU A O 1
ATOM 860 N N . ILE A 1 110 ? -5.942 7.043 8.346 1.00 90.31 110 ILE A N 1
ATOM 861 C CA . ILE A 1 110 ? -7.053 7.142 9.302 1.00 90.31 110 ILE A CA 1
ATOM 862 C C . ILE A 1 110 ? -8.136 8.080 8.763 1.00 90.31 110 ILE A C 1
ATOM 864 O O . ILE A 1 110 ? -9.301 7.688 8.707 1.00 90.31 110 ILE A O 1
ATOM 868 N N . PHE A 1 111 ? -7.769 9.290 8.331 1.00 87.19 111 PHE A N 1
ATOM 869 C CA . PHE A 1 111 ? -8.737 10.252 7.800 1.00 87.19 111 PHE A CA 1
ATOM 870 C C . PHE A 1 111 ? -9.482 9.712 6.575 1.00 87.19 111 PHE A C 1
ATOM 872 O O . PHE A 1 111 ? -10.707 9.782 6.552 1.00 87.19 111 PHE A O 1
ATOM 879 N N . GLN A 1 112 ? -8.781 9.104 5.615 1.00 88.56 112 GLN A N 1
ATOM 880 C CA . GLN A 1 112 ? -9.403 8.514 4.424 1.00 88.56 112 GLN A CA 1
ATOM 881 C C . GLN A 1 112 ? -10.443 7.439 4.784 1.00 88.56 112 GLN A C 1
ATOM 883 O O . GLN A 1 112 ? -11.561 7.456 4.267 1.00 88.56 112 GLN A O 1
ATOM 888 N N . LEU A 1 113 ? -10.114 6.530 5.710 1.00 88.25 113 LEU A N 1
ATOM 889 C CA . LEU A 1 113 ? -11.038 5.471 6.135 1.00 88.25 113 LEU A CA 1
ATOM 890 C C . LEU A 1 113 ? -12.261 6.025 6.876 1.00 88.25 113 LEU A C 1
ATOM 892 O O . LEU A 1 113 ? -13.373 5.517 6.718 1.00 88.25 113 LEU A O 1
ATOM 896 N N . LEU A 1 114 ? -12.070 7.074 7.675 1.00 86.00 114 LEU A N 1
ATOM 897 C CA . LEU A 1 114 ? -13.161 7.743 8.379 1.00 86.00 114 LEU A CA 1
ATOM 898 C C . LEU A 1 114 ? -14.077 8.527 7.436 1.00 86.00 114 LEU A C 1
ATOM 900 O O . LEU A 1 114 ? -15.289 8.529 7.644 1.00 86.00 114 LEU A O 1
ATOM 904 N N . GLU A 1 115 ? -13.529 9.158 6.397 1.00 85.62 115 GLU A N 1
ATOM 905 C CA . GLU A 1 115 ? -14.319 9.837 5.366 1.00 85.62 115 GLU A CA 1
ATOM 906 C C . GLU A 1 115 ? -15.184 8.853 4.572 1.00 85.62 115 GLU A C 1
ATOM 908 O O . GLU A 1 115 ? -16.343 9.150 4.277 1.00 85.62 115 GLU A O 1
ATOM 913 N N . GLN A 1 116 ? -14.659 7.661 4.278 1.00 84.19 116 GLN A N 1
ATOM 914 C CA . GLN A 1 116 ? -15.400 6.617 3.565 1.00 84.19 116 GLN A CA 1
ATOM 915 C C . GLN A 1 116 ? -16.472 5.949 4.425 1.00 84.19 116 GLN A C 1
ATOM 917 O O . GLN A 1 116 ? -17.522 5.564 3.908 1.00 84.19 116 GLN A O 1
ATOM 922 N N . ASN A 1 117 ? -16.243 5.825 5.736 1.00 81.50 117 ASN A N 1
ATOM 923 C CA . ASN A 1 117 ? -17.231 5.280 6.659 1.00 81.50 117 ASN A CA 1
ATOM 924 C C . ASN A 1 117 ? -17.371 6.109 7.944 1.00 81.50 117 ASN A C 1
ATOM 926 O O . ASN A 1 117 ? -16.953 5.670 9.021 1.00 81.50 117 ASN A O 1
ATOM 930 N N . PRO A 1 118 ? -18.067 7.260 7.895 1.00 76.12 118 PRO A N 1
ATOM 931 C CA . PRO A 1 118 ? -18.270 8.097 9.078 1.00 76.12 118 PRO A CA 1
ATOM 932 C C . PRO A 1 118 ? -19.036 7.372 10.193 1.00 76.12 118 PRO A C 1
ATOM 934 O O . PRO A 1 118 ? -18.975 7.746 11.364 1.00 76.12 118 PRO A O 1
ATOM 937 N N . ALA A 1 119 ? -19.766 6.305 9.844 1.00 70.31 119 ALA A N 1
ATOM 938 C CA . ALA A 1 119 ? -20.520 5.497 10.788 1.00 70.31 119 ALA A CA 1
ATOM 939 C C . ALA A 1 119 ? -19.645 4.688 11.764 1.00 70.31 119 ALA A C 1
ATOM 941 O O . ALA A 1 119 ? -20.159 4.236 12.790 1.00 70.31 119 ALA A O 1
ATOM 942 N N . VAL A 1 120 ? -18.350 4.539 11.481 1.00 69.31 120 VAL A N 1
ATOM 943 C CA . VAL A 1 120 ? -17.368 3.922 12.386 1.00 69.31 120 VAL A CA 1
ATOM 944 C C . VAL A 1 120 ? -17.202 4.725 13.672 1.00 69.31 120 VAL A C 1
ATOM 946 O O . VAL A 1 120 ? -17.031 4.152 14.743 1.00 69.31 120 VAL A O 1
ATOM 949 N N . VAL A 1 121 ? -17.361 6.045 13.602 1.00 64.12 121 VAL A N 1
ATOM 950 C CA . VAL A 1 121 ? -17.221 6.955 14.744 1.00 64.12 121 VAL A CA 1
ATOM 951 C C . VAL A 1 121 ? -18.602 7.472 15.152 1.00 64.12 121 VAL A C 1
ATOM 953 O O . VAL A 1 121 ? -18.887 8.665 15.164 1.00 64.12 121 VAL A O 1
ATOM 956 N N . ARG A 1 122 ? -19.534 6.558 15.448 1.00 58.19 122 ARG A N 1
ATOM 957 C CA . ARG A 1 122 ? -20.908 6.938 15.838 1.00 58.19 122 ARG A CA 1
ATOM 958 C C . ARG A 1 122 ? -21.041 7.374 17.293 1.00 58.19 122 ARG A C 1
ATOM 960 O O . ARG A 1 122 ? -21.998 8.075 17.619 1.00 58.19 122 ARG A O 1
ATOM 967 N N . LYS A 1 123 ? -20.131 6.969 18.185 1.00 59.44 123 LYS A N 1
ATOM 968 C CA . LYS A 1 123 ? -20.159 7.391 19.592 1.00 59.44 123 LYS A CA 1
ATOM 969 C C . LYS A 1 123 ? -19.066 8.423 19.826 1.00 59.44 123 LYS A C 1
ATOM 971 O O . LYS A 1 123 ? -17.908 8.186 19.502 1.00 59.44 123 LYS A O 1
ATOM 976 N N . ALA A 1 124 ? -19.413 9.529 20.483 1.00 54.75 124 ALA A N 1
ATOM 977 C CA . ALA A 1 124 ? -18.443 10.545 20.903 1.00 54.75 124 ALA A CA 1
ATOM 978 C C . ALA A 1 124 ? -17.284 9.954 21.736 1.00 54.75 124 ALA A C 1
ATOM 980 O O . ALA A 1 124 ? -16.171 10.461 21.693 1.00 54.75 124 ALA A O 1
ATOM 981 N N . ALA A 1 125 ? -17.530 8.847 22.448 1.00 55.97 125 ALA A N 1
ATOM 982 C CA . ALA A 1 125 ? -16.507 8.107 23.183 1.00 55.97 125 ALA A CA 1
ATOM 983 C C . ALA A 1 125 ? -15.470 7.422 22.274 1.00 55.97 125 ALA A C 1
ATOM 985 O O . ALA A 1 125 ? -14.307 7.338 22.656 1.00 55.97 125 ALA A O 1
ATOM 986 N N . ASP A 1 126 ? -15.870 6.959 21.088 1.00 64.38 126 ASP A N 1
ATOM 987 C CA . ASP A 1 126 ? -14.973 6.300 20.132 1.00 64.38 126 ASP A CA 1
ATOM 988 C C . ASP A 1 126 ? -14.075 7.347 19.456 1.00 64.38 126 ASP A C 1
ATOM 990 O O . ASP A 1 126 ? -12.865 7.148 19.358 1.00 64.38 126 ASP A O 1
ATOM 994 N N . TRP A 1 127 ? -14.636 8.518 19.117 1.00 65.50 127 TRP A N 1
ATOM 995 C CA . TRP A 1 127 ? -13.851 9.673 18.665 1.00 65.50 127 TRP A CA 1
ATOM 996 C C . TRP A 1 127 ? -12.862 10.133 19.731 1.00 65.50 127 TRP A C 1
ATOM 998 O O . TRP A 1 127 ? -11.684 10.288 19.440 1.00 65.50 127 TRP A O 1
ATOM 1008 N N . TYR A 1 128 ? -13.312 10.277 20.980 1.00 64.00 128 TYR A N 1
ATOM 1009 C CA . TYR A 1 128 ? -12.451 10.708 22.079 1.00 64.00 128 TYR A CA 1
ATOM 1010 C C . TYR A 1 128 ? -11.310 9.718 22.342 1.00 64.00 128 TYR A C 1
ATOM 1012 O O . TYR A 1 128 ? -10.219 10.127 22.712 1.00 64.00 128 TYR A O 1
ATOM 1020 N N . GLN A 1 129 ? -11.517 8.415 22.130 1.00 65.62 129 GLN A N 1
ATOM 1021 C CA . GLN A 1 129 ? -10.437 7.429 22.219 1.00 65.62 129 GLN A CA 1
ATOM 1022 C C . GLN A 1 129 ? -9.433 7.547 21.068 1.00 65.62 129 GLN A C 1
ATOM 1024 O O . GLN A 1 129 ? -8.238 7.405 21.308 1.00 65.62 129 GLN A O 1
ATOM 1029 N N . ILE A 1 130 ? -9.903 7.802 19.844 1.00 63.97 130 ILE A N 1
ATOM 1030 C CA . ILE A 1 130 ? -9.044 8.024 18.671 1.00 63.97 130 ILE A CA 1
ATOM 1031 C C . ILE A 1 130 ? -8.251 9.326 18.852 1.00 63.97 130 ILE A C 1
ATOM 1033 O O . ILE A 1 130 ? -7.030 9.331 18.752 1.00 63.97 130 ILE A O 1
ATOM 1037 N N . GLU A 1 131 ? -8.918 10.412 19.232 1.00 65.31 131 GLU A N 1
ATOM 1038 C CA . GLU A 1 131 ? -8.315 11.716 19.519 1.00 65.31 131 GLU A CA 1
ATOM 1039 C C . GLU A 1 131 ? -7.364 11.664 20.728 1.00 65.31 131 GLU A C 1
ATOM 1041 O O . GLU A 1 131 ? -6.267 12.224 20.693 1.00 65.31 131 GLU A O 1
ATOM 1046 N N . SER A 1 132 ? -7.719 10.921 21.781 1.00 64.88 132 SER A N 1
ATOM 1047 C CA . SER A 1 132 ? -6.838 10.686 22.930 1.00 64.88 132 SER A CA 1
ATOM 1048 C C . SER A 1 132 ? -5.595 9.887 22.543 1.00 64.88 132 SER A C 1
ATOM 1050 O O . SER A 1 132 ? -4.527 10.172 23.078 1.00 64.88 132 SER A O 1
ATOM 1052 N N . ALA A 1 133 ? -5.711 8.905 21.644 1.00 61.72 133 ALA A N 1
ATOM 1053 C CA . ALA A 1 133 ? -4.569 8.135 21.153 1.00 61.72 133 ALA A CA 1
ATOM 1054 C C . ALA A 1 133 ? -3.659 8.988 20.251 1.00 61.72 133 ALA A C 1
ATOM 1056 O O . ALA A 1 133 ? -2.439 8.877 20.329 1.00 61.72 133 ALA A O 1
ATOM 1057 N N . MET A 1 134 ? -4.236 9.897 19.458 1.00 62.75 134 MET A N 1
ATOM 1058 C CA . MET A 1 134 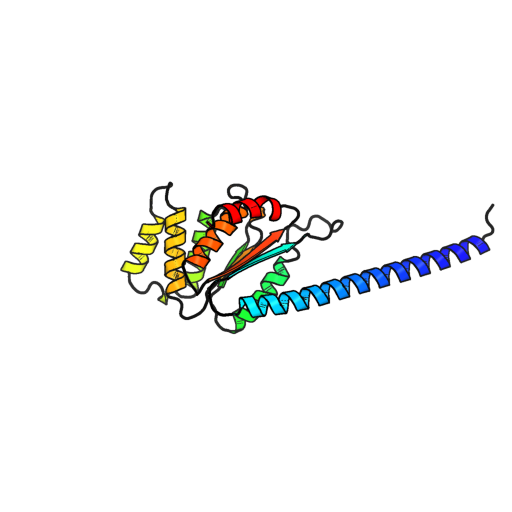? -3.491 10.845 18.616 1.00 62.75 134 MET A CA 1
ATOM 1059 C C . MET A 1 134 ? -2.819 11.989 19.399 1.00 62.75 134 MET A C 1
ATOM 1061 O O . MET A 1 134 ? -1.894 12.612 18.883 1.00 62.75 134 MET A O 1
ATOM 1065 N N . SER A 1 135 ? -3.267 12.279 20.626 1.00 61.34 135 SER A N 1
ATOM 1066 C CA . SER A 1 135 ? -2.773 13.386 21.468 1.00 61.34 135 SER A CA 1
ATOM 1067 C C . SER A 1 135 ? -1.744 12.978 22.531 1.00 61.34 135 SER A C 1
ATOM 1069 O O . SER A 1 135 ? -1.363 13.801 23.367 1.00 61.34 135 SER A O 1
ATOM 1071 N N . HIS A 1 136 ? -1.278 11.725 22.534 1.00 55.94 136 HIS A N 1
ATOM 1072 C CA . HIS A 1 136 ? -0.185 11.300 23.416 1.00 55.94 136 HIS A CA 1
ATOM 1073 C C . HIS A 1 136 ? 1.138 12.024 23.089 1.00 55.94 136 HIS A C 1
ATOM 1075 O O . HIS A 1 136 ? 1.350 12.458 21.959 1.00 55.94 136 HIS A O 1
ATOM 1081 N N . GLN A 1 137 ? 2.004 12.177 24.109 1.00 58.19 137 GLN A N 1
ATOM 1082 C CA . GLN A 1 137 ? 3.334 12.810 24.025 1.00 58.19 137 GLN A CA 1
ATOM 1083 C C . GLN A 1 137 ? 4.128 12.333 22.796 1.00 58.19 137 GLN A C 1
ATOM 1085 O O . GLN A 1 137 ? 3.969 11.179 22.395 1.00 58.19 137 GLN A O 1
ATOM 1090 N N . GLU A 1 138 ? 5.001 13.199 22.256 1.00 61.19 138 GLU A N 1
ATOM 1091 C CA . GLU A 1 138 ? 5.827 12.953 21.052 1.00 61.19 138 GLU A CA 1
ATOM 1092 C C . GLU A 1 138 ? 6.418 11.530 21.008 1.00 61.19 138 GLU A C 1
ATOM 1094 O O . GLU A 1 138 ? 6.352 10.873 19.975 1.00 61.19 138 GLU A O 1
ATOM 1099 N N . ASP A 1 139 ? 6.852 10.992 22.152 1.00 63.50 139 ASP A N 1
ATOM 1100 C CA . ASP A 1 139 ? 7.471 9.664 22.259 1.00 63.50 139 ASP A CA 1
ATOM 1101 C C . ASP A 1 139 ? 6.542 8.458 21.970 1.00 63.50 139 ASP A C 1
ATOM 1103 O O . ASP A 1 139 ? 7.029 7.338 21.823 1.00 63.50 139 ASP A O 1
ATOM 1107 N N . ASN A 1 140 ? 5.212 8.623 21.907 1.00 77.06 140 ASN A N 1
ATOM 1108 C CA . ASN A 1 140 ? 4.254 7.515 21.705 1.00 77.06 140 ASN A CA 1
ATOM 1109 C C . ASN A 1 140 ? 3.194 7.765 20.622 1.00 77.06 140 ASN A C 1
ATOM 1111 O O . ASN A 1 140 ? 2.267 6.963 20.463 1.00 77.06 140 ASN A O 1
ATOM 1115 N N . LYS A 1 141 ? 3.316 8.851 19.860 1.00 83.94 141 LYS A N 1
ATOM 1116 C CA . LYS A 1 141 ? 2.306 9.258 18.879 1.00 83.94 141 LYS A CA 1
ATOM 1117 C C . LYS A 1 141 ? 2.088 8.217 17.777 1.00 83.94 141 LYS A C 1
ATOM 1119 O O . LYS A 1 141 ? 0.948 7.857 17.488 1.00 83.94 141 LYS A O 1
ATOM 1124 N N . LEU A 1 142 ? 3.165 7.654 17.231 1.00 88.94 142 LEU A N 1
ATOM 1125 C CA . LEU A 1 142 ? 3.094 6.602 16.213 1.00 88.94 142 LEU A CA 1
ATOM 1126 C C . LEU A 1 142 ? 2.342 5.352 16.701 1.00 88.94 142 LEU A C 1
ATOM 1128 O O . LEU A 1 142 ? 1.504 4.804 15.988 1.00 88.94 142 LEU A O 1
ATOM 1132 N N . LYS A 1 143 ? 2.577 4.932 17.949 1.00 89.62 143 LYS A N 1
ATOM 1133 C CA . LYS A 1 143 ? 1.858 3.804 18.553 1.00 89.62 143 LYS A CA 1
ATOM 1134 C C . LYS A 1 143 ? 0.360 4.096 18.675 1.00 89.62 143 LYS A C 1
ATOM 1136 O O . LYS A 1 143 ? -0.452 3.241 18.328 1.00 89.62 143 LYS A O 1
ATOM 1141 N N . GLY A 1 144 ? 0.000 5.299 19.122 1.00 88.38 144 GLY A N 1
ATOM 1142 C CA . GLY A 1 144 ? -1.394 5.732 19.213 1.00 88.38 144 GLY A CA 1
ATOM 1143 C C . GLY A 1 144 ? -2.100 5.745 17.853 1.00 88.38 144 GLY A C 1
ATOM 1144 O O . GLY A 1 144 ? -3.235 5.282 17.748 1.00 88.38 144 GLY A O 1
ATOM 1145 N N . LEU A 1 145 ? -1.408 6.186 16.797 1.00 91.00 145 LEU A N 1
ATOM 1146 C CA . LEU A 1 145 ? -1.911 6.129 15.421 1.00 91.00 145 LEU A CA 1
ATOM 1147 C C . LEU A 1 145 ? -2.130 4.686 14.949 1.00 91.00 145 LEU A C 1
ATOM 1149 O O . LEU A 1 145 ? -3.183 4.382 14.396 1.00 91.00 145 LEU A O 1
ATOM 1153 N N . CYS A 1 146 ? -1.193 3.774 15.218 1.00 93.00 146 CYS A N 1
ATOM 1154 C CA . CYS A 1 146 ? -1.364 2.354 14.898 1.00 93.00 146 CYS A CA 1
ATOM 1155 C C . CYS A 1 146 ? -2.577 1.737 15.613 1.00 93.00 146 CYS A C 1
ATOM 1157 O O . CYS A 1 146 ? -3.370 1.032 14.991 1.00 93.00 146 CYS A O 1
ATOM 1159 N N . GLU A 1 147 ? -2.750 2.018 16.908 1.00 90.75 147 GLU A N 1
ATOM 1160 C CA . GLU A 1 147 ? -3.898 1.536 17.686 1.00 90.75 147 GLU A CA 1
ATOM 1161 C C . GLU A 1 147 ? -5.226 2.111 17.173 1.00 90.75 147 GLU A C 1
ATOM 1163 O O . GLU A 1 147 ? -6.219 1.388 17.075 1.00 90.75 147 GLU A O 1
ATOM 1168 N N . ALA A 1 148 ? -5.252 3.399 16.820 1.00 88.75 148 ALA A N 1
ATOM 1169 C CA . ALA A 1 148 ? -6.425 4.041 16.237 1.00 88.75 148 ALA A CA 1
ATOM 1170 C C . ALA A 1 148 ? -6.790 3.425 14.880 1.00 88.75 148 ALA A C 1
ATOM 1172 O O . ALA A 1 148 ? -7.952 3.081 14.654 1.00 88.75 148 ALA A O 1
ATOM 1173 N N . LEU A 1 149 ? -5.800 3.229 14.006 1.00 92.56 149 LEU A N 1
ATOM 1174 C CA . LEU A 1 149 ? -5.992 2.616 12.697 1.00 92.56 149 LEU A CA 1
ATOM 1175 C C . LEU A 1 149 ? -6.525 1.181 12.820 1.00 92.56 149 LEU A C 1
ATOM 1177 O O . LEU A 1 149 ? -7.504 0.846 12.157 1.00 92.56 149 LEU A O 1
ATOM 1181 N N . LEU A 1 150 ? -5.960 0.361 13.716 1.00 92.81 150 LEU A N 1
ATOM 1182 C CA . LEU A 1 150 ? -6.461 -0.994 13.990 1.00 92.81 150 LEU A CA 1
ATOM 1183 C C . LEU A 1 150 ? -7.923 -0.995 14.427 1.00 92.81 150 LEU A C 1
ATOM 1185 O O . LEU A 1 150 ? -8.727 -1.731 13.863 1.00 92.81 150 LEU A O 1
ATOM 1189 N N . LYS A 1 151 ? -8.289 -0.132 15.382 1.00 89.56 151 LYS A N 1
ATOM 1190 C CA . LYS A 1 151 ? -9.680 -0.021 15.841 1.00 89.56 151 LYS A CA 1
ATOM 1191 C C . LYS A 1 151 ? -10.629 0.324 14.697 1.00 89.56 151 LYS A C 1
ATOM 1193 O O . LYS A 1 151 ? -11.711 -0.250 14.622 1.00 89.56 151 LYS A O 1
ATOM 1198 N N . ILE A 1 152 ? -10.232 1.247 13.820 1.00 89.56 152 ILE A N 1
ATOM 1199 C CA . ILE A 1 152 ? -11.030 1.641 12.652 1.00 89.56 152 ILE A CA 1
ATOM 1200 C C . ILE A 1 152 ? -11.179 0.476 11.674 1.00 89.56 152 ILE A C 1
ATOM 1202 O O . ILE A 1 152 ? -12.267 0.281 11.141 1.00 89.56 152 ILE A O 1
ATOM 1206 N N . ILE A 1 153 ? -10.120 -0.305 11.448 1.00 91.94 153 ILE A N 1
ATOM 1207 C CA . ILE A 1 153 ? -10.156 -1.482 10.572 1.00 91.94 153 ILE A CA 1
ATOM 1208 C C . ILE A 1 153 ? -11.067 -2.573 11.153 1.00 91.94 153 ILE A C 1
ATOM 1210 O O . ILE A 1 153 ? -11.902 -3.129 10.439 1.00 91.94 153 ILE A O 1
ATOM 1214 N N . ASP A 1 154 ? -10.960 -2.858 12.451 1.00 90.44 154 ASP A N 1
ATOM 1215 C CA . ASP A 1 154 ? -11.680 -3.962 13.094 1.00 90.44 154 ASP A CA 1
ATOM 1216 C C . ASP A 1 154 ? -13.199 -3.791 13.096 1.00 90.44 154 ASP A C 1
ATOM 1218 O O . ASP A 1 154 ? -13.938 -4.782 13.086 1.00 90.44 154 ASP A O 1
ATOM 1222 N N . VAL A 1 155 ? -13.686 -2.551 13.071 1.00 88.38 155 VAL A N 1
ATOM 1223 C CA . VAL A 1 155 ? -15.126 -2.273 13.030 1.00 88.38 155 VAL A CA 1
ATOM 1224 C C . VAL A 1 155 ? -15.724 -2.326 11.624 1.00 88.38 155 VAL A C 1
ATOM 1226 O O . VAL A 1 155 ? -16.949 -2.312 11.501 1.00 88.38 155 VAL A O 1
ATOM 1229 N N . GLN A 1 156 ? -14.908 -2.409 10.569 1.00 86.62 156 GLN A N 1
ATOM 1230 C CA . GLN A 1 156 ? -15.422 -2.534 9.205 1.00 86.62 156 GLN A CA 1
ATOM 1231 C C . GLN A 1 156 ? -16.070 -3.904 8.993 1.00 86.62 156 GLN A C 1
ATOM 1233 O O . GLN A 1 156 ? -15.622 -4.916 9.536 1.00 86.62 156 GLN A O 1
ATOM 1238 N N . GLU A 1 157 ? -17.130 -3.957 8.190 1.00 84.75 157 GLU A N 1
ATOM 1239 C CA . GLU A 1 157 ? -17.793 -5.221 7.839 1.00 84.75 157 GLU A CA 1
ATOM 1240 C C . GLU A 1 157 ? -16.951 -6.058 6.862 1.00 84.75 157 GLU A C 1
ATOM 1242 O O . GLU A 1 157 ? -16.931 -7.286 6.937 1.00 84.75 157 GLU A O 1
ATOM 1247 N N . HIS A 1 158 ? -16.210 -5.385 5.983 1.00 87.00 158 HIS A N 1
ATOM 1248 C CA . HIS A 1 158 ? -15.378 -5.989 4.946 1.00 87.00 158 HIS A CA 1
ATOM 1249 C C . HIS A 1 158 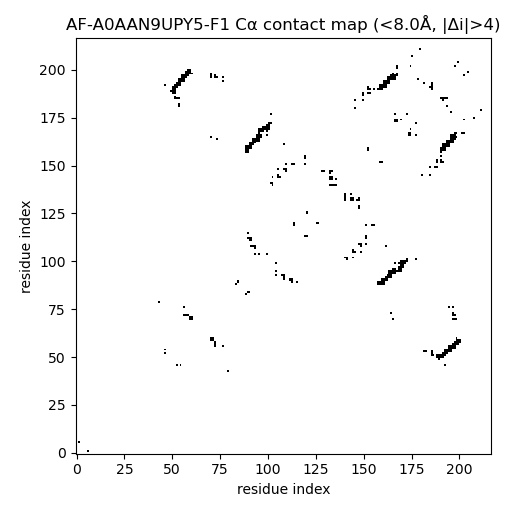? -13.886 -5.747 5.203 1.00 87.00 158 HIS A C 1
ATOM 1251 O O . HIS A 1 158 ? -13.511 -4.990 6.099 1.00 87.00 158 HIS A O 1
ATOM 1257 N N . HIS A 1 159 ? -13.033 -6.401 4.411 1.00 89.00 159 HIS A N 1
ATOM 1258 C CA . HIS A 1 159 ? -11.595 -6.147 4.441 1.00 89.00 159 HIS A CA 1
ATOM 1259 C C . HIS A 1 159 ? -11.288 -4.688 4.068 1.00 89.00 159 HIS A C 1
ATOM 1261 O O . HIS A 1 159 ? -11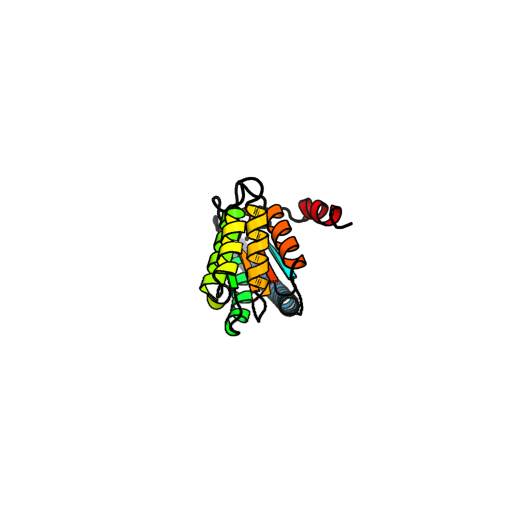.939 -4.113 3.192 1.00 89.00 159 HIS A O 1
ATOM 1267 N N . VAL A 1 160 ? -10.269 -4.130 4.717 1.00 90.88 160 VAL A N 1
ATOM 1268 C CA . VAL A 1 160 ? -9.691 -2.819 4.424 1.00 90.88 160 VAL A CA 1
ATOM 1269 C C . VAL A 1 160 ? -8.415 -3.011 3.626 1.00 90.88 160 VAL A C 1
ATOM 1271 O O . VAL A 1 160 ? -7.541 -3.786 4.022 1.00 90.88 160 VAL A O 1
ATOM 1274 N N . PHE A 1 161 ? -8.301 -2.279 2.526 1.00 90.69 161 PHE A N 1
ATOM 1275 C CA . PHE A 1 161 ? -7.147 -2.304 1.642 1.00 90.69 161 PHE A CA 1
ATOM 1276 C C . PHE A 1 161 ? -6.320 -1.041 1.856 1.00 90.69 161 PHE A C 1
ATOM 1278 O O . PHE A 1 161 ? -6.824 0.062 1.696 1.00 90.69 161 PHE A O 1
ATOM 1285 N N . ILE A 1 162 ? -5.054 -1.190 2.230 1.00 93.31 162 ILE A N 1
ATOM 1286 C CA . ILE A 1 162 ? -4.110 -0.077 2.351 1.00 93.31 162 ILE A CA 1
ATOM 1287 C C . ILE A 1 162 ? -3.046 -0.229 1.275 1.00 93.31 162 ILE A C 1
ATOM 1289 O O . ILE A 1 162 ? -2.402 -1.271 1.177 1.00 93.31 162 ILE A O 1
ATOM 1293 N N . ILE A 1 163 ? -2.839 0.815 0.483 1.00 92.31 163 ILE A N 1
ATOM 1294 C CA . ILE A 1 163 ? -1.832 0.841 -0.574 1.00 92.31 163 ILE A CA 1
ATOM 1295 C C . ILE A 1 163 ? -0.842 1.953 -0.247 1.00 92.31 163 ILE A C 1
ATOM 1297 O O . ILE A 1 163 ? -1.208 3.126 -0.204 1.00 92.31 163 ILE A O 1
ATOM 1301 N N . LEU A 1 164 ? 0.416 1.580 -0.032 1.00 94.38 164 LEU A N 1
ATOM 1302 C CA . LEU A 1 164 ? 1.519 2.512 0.169 1.00 94.38 164 LEU A CA 1
ATOM 1303 C C . LEU A 1 164 ? 2.402 2.505 -1.067 1.00 94.38 164 LEU A C 1
ATOM 1305 O O . LEU A 1 164 ? 2.981 1.478 -1.424 1.00 94.38 164 LEU A O 1
ATOM 1309 N N . ASN A 1 165 ? 2.502 3.648 -1.729 1.00 92.38 165 ASN A N 1
ATOM 1310 C CA . ASN A 1 165 ? 3.215 3.771 -2.986 1.00 92.38 165 ASN A CA 1
ATOM 1311 C C . ASN A 1 165 ? 4.456 4.638 -2.808 1.00 92.38 165 ASN A C 1
ATOM 1313 O O . ASN A 1 165 ? 4.355 5.811 -2.467 1.00 92.38 165 ASN A O 1
ATOM 1317 N N . ARG A 1 166 ? 5.613 4.053 -3.091 1.00 91.25 166 ARG A N 1
ATOM 1318 C CA . ARG A 1 166 ? 6.950 4.626 -2.955 1.00 91.25 166 ARG A CA 1
ATOM 1319 C C . ARG A 1 166 ? 7.448 4.997 -1.539 1.00 91.25 166 ARG A C 1
ATOM 1321 O O . ARG A 1 166 ? 8.001 6.095 -1.385 1.00 91.25 166 ARG A O 1
ATOM 1328 N N . PRO A 1 167 ? 7.256 4.176 -0.487 1.00 93.94 167 PRO A N 1
ATOM 1329 C CA . PRO A 1 167 ? 7.814 4.481 0.837 1.00 93.94 167 PRO A CA 1
ATOM 1330 C C . PRO A 1 167 ? 9.325 4.775 0.832 1.00 93.94 167 PRO A C 1
ATOM 1332 O O . PRO A 1 167 ? 9.786 5.554 1.664 1.00 93.94 167 PRO A O 1
ATOM 1335 N N . GLU A 1 168 ? 10.090 4.254 -0.134 1.00 93.06 168 GLU A N 1
ATOM 1336 C CA . GLU A 1 168 ? 11.526 4.522 -0.308 1.00 93.06 168 GLU A CA 1
ATOM 1337 C C . GLU A 1 168 ? 11.916 5.935 -0.685 1.00 93.06 168 GLU A C 1
ATOM 1339 O O . GLU A 1 168 ? 13.105 6.254 -0.715 1.00 93.06 168 GLU A O 1
ATOM 1344 N N . LEU A 1 169 ? 10.941 6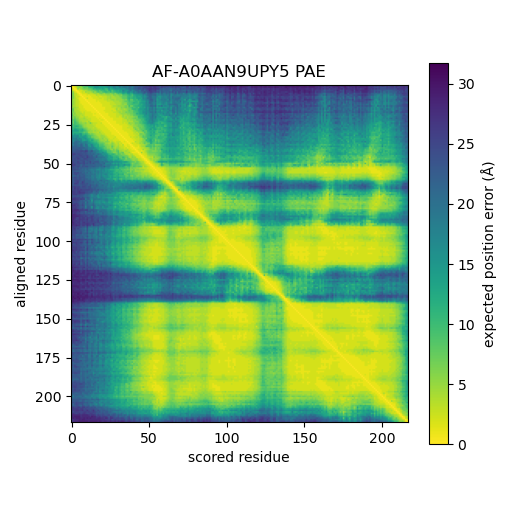.799 -0.945 1.00 92.38 169 LEU A N 1
ATOM 1345 C CA . LEU A 1 169 ? 11.202 8.219 -1.106 1.00 92.38 169 LEU A CA 1
ATOM 1346 C C . LEU A 1 169 ? 11.262 8.984 0.215 1.00 92.38 169 LEU A C 1
ATOM 1348 O O . LEU A 1 169 ? 11.793 10.093 0.208 1.00 92.38 169 LEU A O 1
ATOM 1352 N N . SER A 1 170 ? 10.766 8.426 1.324 1.00 93.62 170 SER A N 1
ATOM 1353 C CA . SER A 1 170 ? 10.817 9.094 2.627 1.00 93.62 170 SER A CA 1
ATOM 1354 C C . SER A 1 170 ? 12.263 9.361 3.058 1.00 93.62 170 SER A C 1
ATOM 1356 O O . SER A 1 170 ? 13.137 8.502 2.947 1.00 93.62 170 SER A O 1
ATOM 1358 N N . LYS A 1 171 ? 12.529 10.580 3.543 1.00 92.56 171 LYS A N 1
ATOM 1359 C CA . LYS A 1 171 ? 13.856 10.966 4.054 1.00 92.56 171 LYS A CA 1
ATOM 1360 C C . LYS A 1 171 ? 14.053 10.667 5.534 1.00 92.56 171 LYS A C 1
ATOM 1362 O O . LYS A 1 171 ? 15.200 10.544 5.960 1.00 92.56 171 LYS A O 1
ATOM 1367 N N . GLU A 1 172 ? 12.971 10.635 6.306 1.00 92.00 172 GLU A N 1
ATOM 1368 C CA . GLU A 1 172 ? 13.035 10.475 7.763 1.00 92.00 172 GLU A CA 1
ATOM 1369 C C . GLU A 1 172 ? 12.871 9.015 8.180 1.00 92.00 172 GLU A C 1
ATOM 1371 O O . GLU A 1 172 ? 13.620 8.545 9.034 1.00 92.00 172 GLU A O 1
ATOM 1376 N N . ASP A 1 173 ? 11.960 8.290 7.530 1.00 92.56 173 ASP A N 1
ATOM 1377 C CA . ASP A 1 173 ? 11.650 6.899 7.843 1.00 92.56 173 ASP A CA 1
ATOM 1378 C C . ASP A 1 173 ? 12.150 5.977 6.732 1.00 92.56 173 ASP A C 1
ATOM 1380 O O . ASP A 1 173 ? 12.022 6.275 5.543 1.00 92.56 173 ASP A O 1
ATOM 1384 N N . SER A 1 174 ? 12.710 4.826 7.097 1.00 92.38 174 SER A N 1
ATOM 1385 C CA . SER A 1 174 ? 13.140 3.850 6.098 1.00 92.38 174 SER A CA 1
ATOM 1386 C C . SER A 1 174 ? 11.946 3.040 5.570 1.00 92.38 174 SER A C 1
ATOM 1388 O O . SER A 1 174 ? 10.994 2.799 6.315 1.00 92.38 174 SER A O 1
ATOM 1390 N N . PRO A 1 175 ? 11.995 2.508 4.332 1.00 91.56 175 PRO A N 1
ATOM 1391 C CA . PRO A 1 175 ? 10.989 1.562 3.816 1.00 91.56 175 PRO A CA 1
ATOM 1392 C C . PRO A 1 175 ? 10.709 0.388 4.748 1.00 91.56 175 PRO A C 1
ATOM 1394 O O . PRO A 1 175 ? 9.590 -0.118 4.837 1.00 91.56 175 PRO A O 1
ATOM 1397 N N . TYR A 1 176 ? 11.745 -0.035 5.472 1.00 91.94 176 TYR A N 1
ATOM 1398 C CA . TYR A 1 176 ? 11.643 -1.088 6.461 1.00 91.94 176 TYR A CA 1
ATOM 1399 C C . TYR A 1 176 ? 10.700 -0.713 7.608 1.00 91.94 176 TYR A C 1
ATOM 1401 O O . TYR A 1 176 ? 9.933 -1.566 8.045 1.00 91.94 176 TYR A O 1
ATOM 1409 N N . ASP A 1 177 ? 10.714 0.539 8.069 1.00 93.50 177 ASP A N 1
ATOM 1410 C CA . ASP A 1 177 ? 9.853 0.998 9.163 1.00 93.50 177 ASP A CA 1
ATOM 1411 C C . ASP A 1 177 ? 8.374 0.969 8.737 1.00 93.50 177 ASP A C 1
ATOM 1413 O O . ASP A 1 177 ? 7.518 0.475 9.478 1.00 93.50 177 ASP A O 1
ATOM 1417 N N . TYR A 1 178 ? 8.078 1.374 7.493 1.00 94.62 178 TYR A N 1
ATOM 1418 C CA . TYR A 1 178 ? 6.752 1.200 6.884 1.00 94.62 178 TYR A CA 1
ATOM 1419 C C . TYR A 1 178 ? 6.347 -0.273 6.819 1.00 94.62 178 TYR A C 1
ATOM 1421 O O . TYR A 1 178 ? 5.246 -0.627 7.250 1.00 94.62 178 TYR A O 1
ATOM 1429 N N . LEU A 1 179 ? 7.226 -1.148 6.324 1.00 93.69 179 LEU A N 1
ATOM 1430 C CA . LEU A 1 179 ? 6.946 -2.580 6.243 1.00 93.69 179 LEU A CA 1
ATOM 1431 C C . LEU A 1 179 ? 6.708 -3.197 7.633 1.00 93.69 179 LEU A C 1
ATOM 1433 O O . LEU A 1 179 ? 5.758 -3.961 7.803 1.00 93.69 179 LEU A O 1
ATOM 1437 N N . GLU A 1 180 ? 7.538 -2.877 8.628 1.00 93.00 180 GLU A N 1
ATOM 1438 C CA . GLU A 1 180 ? 7.428 -3.404 9.993 1.00 93.00 180 GLU A CA 1
ATOM 1439 C C . GLU A 1 180 ? 6.104 -2.983 10.637 1.00 93.00 180 GLU A C 1
ATOM 1441 O O . GLU A 1 180 ? 5.395 -3.826 11.197 1.00 93.00 180 GLU A O 1
ATOM 1446 N N . ILE A 1 181 ? 5.717 -1.712 10.503 1.00 95.06 181 ILE A N 1
ATOM 1447 C CA . ILE A 1 181 ? 4.435 -1.222 11.017 1.00 95.06 181 ILE A CA 1
ATOM 1448 C C . ILE A 1 181 ? 3.270 -1.916 10.319 1.00 95.06 181 ILE A C 1
ATOM 1450 O O . ILE A 1 181 ? 2.384 -2.432 10.998 1.00 95.06 181 ILE A O 1
ATOM 1454 N N . MET A 1 182 ? 3.277 -1.996 8.988 1.00 95.81 182 MET A N 1
ATOM 1455 C CA . MET A 1 182 ? 2.191 -2.632 8.237 1.00 95.81 182 MET A CA 1
ATOM 1456 C C . MET A 1 182 ? 2.064 -4.126 8.549 1.00 95.81 182 MET A C 1
ATOM 1458 O O . MET A 1 182 ? 0.951 -4.633 8.683 1.00 95.81 182 MET A O 1
ATOM 1462 N N . LEU A 1 183 ? 3.182 -4.831 8.750 1.00 92.50 183 LEU A N 1
ATOM 1463 C CA . LEU A 1 183 ? 3.179 -6.216 9.225 1.00 92.50 183 LEU A CA 1
ATOM 1464 C C . LEU A 1 183 ? 2.599 -6.335 10.636 1.00 92.50 183 LEU A C 1
ATOM 1466 O O . LEU A 1 183 ? 1.839 -7.262 10.905 1.00 92.50 183 LEU A O 1
ATOM 1470 N N . ASN A 1 184 ? 2.943 -5.422 11.544 1.00 92.50 184 ASN A N 1
ATOM 1471 C CA . ASN A 1 184 ? 2.413 -5.430 12.907 1.00 92.50 184 ASN A CA 1
ATOM 1472 C C . ASN A 1 184 ? 0.909 -5.128 12.937 1.00 92.50 184 ASN A C 1
ATOM 1474 O O . ASN A 1 184 ? 0.175 -5.802 13.657 1.00 92.50 184 ASN A O 1
ATOM 1478 N N . LEU A 1 185 ? 0.438 -4.192 12.109 1.00 94.81 185 LEU A N 1
ATOM 1479 C CA . LEU A 1 185 ? -0.989 -3.933 11.918 1.00 94.81 185 LEU A CA 1
ATOM 1480 C C . LEU A 1 185 ? -1.695 -5.172 11.350 1.00 94.81 185 LEU A C 1
ATOM 1482 O O . LEU A 1 185 ? -2.693 -5.622 11.902 1.00 94.81 185 LEU A O 1
ATOM 1486 N N . ALA A 1 186 ? -1.141 -5.791 10.306 1.00 93.00 186 ALA A N 1
ATOM 1487 C CA . ALA A 1 186 ? -1.717 -6.987 9.693 1.00 93.00 186 ALA A CA 1
ATOM 1488 C C . ALA A 1 186 ? -1.745 -8.197 10.643 1.00 93.00 186 ALA A C 1
ATOM 1490 O O . ALA A 1 186 ? -2.619 -9.042 10.519 1.00 93.00 186 ALA A O 1
ATOM 1491 N N . LYS A 1 187 ? -0.831 -8.289 11.616 1.00 91.38 187 LYS A N 1
ATOM 1492 C CA . LYS A 1 187 ? -0.896 -9.301 12.689 1.00 91.38 187 LYS A CA 1
ATOM 1493 C C . LYS A 1 187 ? -1.981 -9.003 13.727 1.00 91.38 187 LYS A C 1
ATOM 1495 O O . LYS A 1 187 ? -2.425 -9.920 14.409 1.00 91.38 187 LYS A O 1
ATOM 1500 N N . GLY A 1 188 ? -2.353 -7.734 13.887 1.00 90.88 188 GLY A N 1
ATOM 1501 C CA . GLY A 1 188 ? -3.320 -7.276 14.885 1.00 90.88 188 GLY A CA 1
ATOM 1502 C C . GLY A 1 188 ? -4.783 -7.494 14.499 1.00 90.88 188 GLY A C 1
ATOM 1503 O O . GLY A 1 188 ? -5.648 -7.385 15.359 1.00 90.88 188 GLY A O 1
ATOM 1504 N N . THR A 1 189 ? -5.068 -7.813 13.237 1.00 92.88 189 THR A N 1
ATOM 1505 C CA . THR A 1 189 ? -6.427 -7.999 12.712 1.00 92.88 189 THR A CA 1
ATOM 1506 C C . THR A 1 189 ? -6.428 -9.059 11.614 1.00 92.88 189 THR A C 1
ATOM 1508 O O . THR A 1 189 ? -5.377 -9.374 11.072 1.00 92.88 189 THR A O 1
ATOM 1511 N N . GLU A 1 190 ? -7.586 -9.600 11.241 1.00 91.75 190 GLU A N 1
ATOM 1512 C CA . GLU A 1 190 ? -7.755 -10.457 10.051 1.00 91.75 190 GLU A CA 1
ATOM 1513 C C . GLU A 1 190 ? -8.336 -9.696 8.848 1.00 91.75 190 GLU A C 1
ATOM 1515 O O . GLU A 1 190 ? -8.473 -10.258 7.763 1.00 91.75 190 GLU A O 1
ATOM 1520 N N . LYS A 1 191 ? -8.686 -8.417 9.035 1.00 91.62 191 LYS A N 1
ATOM 1521 C CA . LYS A 1 191 ? -9.397 -7.608 8.040 1.00 91.62 191 LYS A CA 1
ATOM 1522 C C . LYS A 1 191 ? -8.483 -6.726 7.196 1.00 91.62 191 LYS A C 1
ATOM 1524 O O . LYS A 1 191 ? -8.987 -6.020 6.330 1.00 91.62 191 LYS A O 1
ATOM 1529 N N . LEU A 1 192 ? -7.171 -6.736 7.422 1.00 93.31 192 LEU A N 1
ATOM 1530 C CA . LEU A 1 192 ? -6.253 -5.804 6.772 1.00 93.31 192 LEU A CA 1
ATOM 1531 C C . LEU A 1 192 ? -5.494 -6.453 5.614 1.00 93.31 192 LEU A C 1
ATOM 1533 O O . LEU A 1 192 ? -4.755 -7.425 5.773 1.00 93.31 192 LEU A O 1
ATOM 1537 N N . LYS A 1 193 ? -5.605 -5.839 4.444 1.00 91.94 193 LYS A N 1
ATOM 1538 C CA . LYS A 1 193 ? -4.833 -6.171 3.252 1.00 91.94 193 LYS A CA 1
ATOM 1539 C C . LYS A 1 193 ? -3.942 -4.984 2.924 1.00 91.94 193 LYS A C 1
ATOM 1541 O O . LYS A 1 193 ? -4.446 -3.908 2.633 1.00 91.94 193 LYS A O 1
ATOM 1546 N N . VAL A 1 194 ? -2.627 -5.156 2.978 1.00 93.00 194 VAL A N 1
ATOM 1547 C CA . VAL A 1 194 ? -1.676 -4.085 2.655 1.00 93.00 194 VAL A CA 1
ATOM 1548 C C . VAL A 1 194 ? -0.926 -4.422 1.376 1.00 93.00 194 VAL A C 1
ATOM 1550 O O . VAL A 1 194 ? -0.509 -5.564 1.194 1.00 93.00 194 VAL A O 1
ATOM 1553 N N . MET A 1 195 ? -0.725 -3.431 0.516 1.00 92.25 195 MET A N 1
ATOM 1554 C CA . MET A 1 195 ? 0.168 -3.490 -0.633 1.00 92.25 195 MET A CA 1
ATOM 1555 C C . MET A 1 195 ? 1.215 -2.379 -0.517 1.00 92.25 195 MET A C 1
ATOM 1557 O O . MET A 1 195 ? 0.861 -1.208 -0.423 1.00 92.25 195 MET A O 1
ATOM 1561 N N . LEU A 1 196 ? 2.496 -2.740 -0.531 1.00 93.62 196 LEU A N 1
ATOM 1562 C CA . LEU A 1 196 ? 3.610 -1.796 -0.613 1.00 93.62 196 LEU A CA 1
ATOM 1563 C C . LEU A 1 196 ? 4.187 -1.853 -2.026 1.00 93.62 196 LEU A C 1
ATOM 1565 O O . LEU A 1 196 ? 4.489 -2.940 -2.518 1.00 93.62 196 LEU A O 1
ATOM 1569 N N . VAL A 1 197 ? 4.329 -0.701 -2.675 1.00 91.94 197 VAL A N 1
ATOM 1570 C CA . VAL A 1 197 ? 4.862 -0.579 -4.037 1.00 91.94 197 VAL A CA 1
ATOM 1571 C C . VAL A 1 197 ? 6.187 0.154 -3.984 1.00 91.94 197 VAL A C 1
ATOM 1573 O O . VAL A 1 197 ? 6.234 1.318 -3.599 1.00 91.94 197 VAL A O 1
ATOM 1576 N N . GLU A 1 198 ? 7.245 -0.532 -4.391 1.00 91.00 198 GLU A N 1
ATOM 1577 C CA . GLU A 1 198 ? 8.622 -0.173 -4.067 1.00 91.00 198 GLU A CA 1
ATOM 1578 C C . GLU A 1 198 ? 9.536 -0.307 -5.285 1.00 91.00 198 GLU A C 1
ATOM 1580 O O . GLU A 1 198 ? 9.389 -1.222 -6.111 1.00 91.00 198 GLU A O 1
ATOM 1585 N N . ARG A 1 199 ? 10.517 0.595 -5.382 1.00 89.62 199 ARG A N 1
ATOM 1586 C CA . ARG A 1 199 ? 11.541 0.558 -6.433 1.00 89.62 199 ARG A CA 1
ATOM 1587 C C . ARG A 1 199 ? 12.796 -0.153 -5.961 1.00 89.62 199 ARG A C 1
ATOM 1589 O O . ARG A 1 199 ? 13.477 0.276 -5.031 1.00 89.62 199 ARG A O 1
ATOM 1596 N N . ALA A 1 200 ? 13.146 -1.217 -6.670 1.00 87.94 200 ALA A N 1
ATOM 1597 C CA . ALA A 1 200 ? 14.274 -2.070 -6.323 1.00 87.94 200 ALA A CA 1
ATOM 1598 C C . ALA A 1 200 ? 15.644 -1.393 -6.461 1.00 87.94 200 ALA A C 1
ATOM 1600 O O . ALA A 1 200 ? 16.634 -1.883 -5.929 1.00 87.94 200 ALA A O 1
ATOM 1601 N N . GLU A 1 201 ? 15.727 -0.265 -7.166 1.00 87.19 201 GLU A N 1
ATOM 1602 C CA . GLU A 1 201 ? 16.958 0.519 -7.273 1.00 87.19 201 GLU A CA 1
ATOM 1603 C C . GLU A 1 201 ? 17.263 1.344 -6.025 1.00 87.19 201 GLU A C 1
ATOM 1605 O O . GLU A 1 201 ? 18.402 1.777 -5.855 1.00 87.19 201 GLU A O 1
ATOM 1610 N N . LEU A 1 202 ? 16.256 1.604 -5.191 1.00 87.31 202 LEU A N 1
ATOM 1611 C CA . LEU A 1 202 ? 16.374 2.500 -4.043 1.00 87.31 202 LEU A CA 1
ATOM 1612 C C . LEU A 1 202 ? 16.305 1.778 -2.704 1.00 87.31 202 LEU A C 1
ATOM 1614 O O . LEU A 1 202 ? 16.780 2.313 -1.705 1.00 87.31 202 LEU A O 1
ATOM 1618 N N . TRP A 1 203 ? 15.785 0.554 -2.689 1.00 89.31 203 TRP A N 1
ATOM 1619 C CA . TRP A 1 203 ? 15.743 -0.265 -1.492 1.00 89.31 203 TRP A CA 1
ATOM 1620 C C . TRP A 1 203 ? 16.174 -1.699 -1.786 1.00 89.31 203 TRP A C 1
ATOM 1622 O O . TRP A 1 203 ? 15.628 -2.354 -2.667 1.00 89.31 203 TRP A O 1
ATOM 1632 N N . ASP A 1 204 ? 17.146 -2.207 -1.026 1.00 87.94 204 ASP A N 1
ATOM 1633 C CA . ASP A 1 204 ? 17.550 -3.613 -1.065 1.00 87.94 204 ASP A CA 1
ATOM 1634 C C . ASP A 1 204 ? 16.822 -4.405 0.030 1.00 87.94 204 ASP A C 1
ATOM 1636 O O . ASP A 1 204 ? 17.303 -4.568 1.156 1.00 87.94 204 ASP A O 1
ATOM 1640 N N . VAL A 1 205 ? 15.649 -4.923 -0.332 1.00 83.94 205 VAL A N 1
ATOM 1641 C CA . VAL A 1 205 ? 14.777 -5.702 0.559 1.00 83.94 205 VAL A CA 1
ATOM 1642 C C . VAL A 1 205 ? 15.493 -6.928 1.130 1.00 83.94 205 VAL A C 1
ATOM 1644 O O . VAL A 1 205 ? 15.261 -7.296 2.280 1.00 83.94 205 VAL A O 1
ATOM 1647 N N . GLU A 1 206 ? 16.370 -7.583 0.365 1.00 81.88 206 GLU A N 1
ATOM 1648 C CA . GLU A 1 206 ? 17.033 -8.819 0.804 1.00 81.88 206 GLU A CA 1
ATOM 1649 C C . GLU A 1 206 ? 18.067 -8.556 1.904 1.00 81.88 206 GLU A C 1
ATOM 1651 O O . GLU A 1 206 ? 18.211 -9.360 2.836 1.00 81.88 206 GLU A O 1
ATOM 1656 N N . SER A 1 207 ? 18.737 -7.403 1.853 1.00 80.44 207 SER A N 1
ATOM 1657 C CA . SER A 1 207 ? 19.618 -6.955 2.933 1.00 80.44 207 SER A CA 1
ATOM 1658 C C . SER A 1 207 ? 18.853 -6.746 4.248 1.00 80.44 207 SER A C 1
ATOM 1660 O O . SER A 1 207 ? 19.341 -7.143 5.313 1.00 80.44 207 SER A O 1
ATOM 1662 N N . ASP A 1 208 ? 17.624 -6.229 4.184 1.00 78.94 208 ASP A N 1
ATOM 1663 C CA . ASP A 1 208 ? 16.779 -5.988 5.359 1.00 78.94 208 ASP A CA 1
ATOM 1664 C C . ASP A 1 208 ? 15.925 -7.195 5.785 1.00 78.94 208 ASP A C 1
ATOM 1666 O O . ASP A 1 208 ? 15.542 -7.314 6.951 1.00 78.94 208 ASP A O 1
ATOM 1670 N N . ARG A 1 209 ? 15.689 -8.172 4.905 1.00 71.38 209 ARG A N 1
ATOM 1671 C CA . ARG A 1 209 ? 14.925 -9.398 5.209 1.00 71.38 209 ARG A CA 1
ATOM 1672 C C . ARG A 1 209 ? 15.505 -10.190 6.383 1.00 71.38 209 ARG A C 1
ATOM 1674 O O . ARG A 1 209 ? 14.774 -10.836 7.146 1.00 71.38 209 ARG A O 1
ATOM 1681 N N . ARG A 1 210 ? 16.827 -10.116 6.568 1.00 67.56 210 ARG A N 1
ATOM 1682 C CA . ARG A 1 210 ? 17.527 -10.708 7.719 1.00 67.56 210 ARG A CA 1
ATOM 1683 C C . ARG A 1 210 ? 17.097 -10.078 9.046 1.00 67.56 210 ARG A C 1
ATOM 1685 O O . ARG A 1 210 ? 17.094 -10.775 10.057 1.00 67.56 210 ARG A O 1
ATOM 1692 N N . ARG A 1 211 ? 16.694 -8.803 9.046 1.00 67.81 211 ARG A N 1
ATOM 1693 C CA . ARG A 1 211 ? 16.188 -8.085 10.226 1.00 67.81 211 ARG A CA 1
ATOM 1694 C C . ARG A 1 211 ? 14.763 -8.515 10.579 1.00 67.81 211 ARG A C 1
ATOM 1696 O O . ARG A 1 211 ? 14.506 -8.785 11.750 1.00 67.81 211 ARG A O 1
ATOM 1703 N N . VAL A 1 212 ? 13.897 -8.705 9.575 1.00 59.56 212 VAL A N 1
ATOM 1704 C CA . VAL A 1 212 ? 12.521 -9.213 9.774 1.00 59.56 212 VAL A CA 1
ATOM 1705 C C . VAL A 1 212 ? 12.537 -10.620 10.377 1.00 59.56 212 VAL A C 1
ATOM 1707 O O . VAL A 1 212 ? 11.822 -10.908 11.333 1.00 59.56 212 VAL A O 1
ATOM 1710 N N . SER A 1 213 ? 13.385 -11.501 9.838 1.00 57.59 213 SER A N 1
ATOM 1711 C CA . SER A 1 213 ? 13.420 -12.916 10.236 1.00 57.59 213 SER A CA 1
ATOM 1712 C C . SER A 1 213 ? 14.038 -13.134 11.624 1.00 57.59 213 SER A C 1
ATOM 1714 O O . SER A 1 213 ? 13.689 -14.090 12.308 1.00 57.59 213 SER A O 1
ATOM 1716 N N . ALA A 1 214 ? 14.940 -12.250 12.064 1.00 52.47 214 ALA A N 1
ATOM 1717 C CA . ALA A 1 214 ? 15.621 -12.371 13.355 1.00 52.47 214 ALA A CA 1
ATOM 1718 C C . ALA A 1 214 ? 14.746 -11.987 14.565 1.00 52.47 214 ALA A C 1
ATOM 1720 O O . ALA A 1 214 ? 15.066 -12.379 15.683 1.00 52.47 214 ALA A O 1
ATOM 1721 N N . ARG A 1 215 ? 13.655 -11.236 14.359 1.00 52.16 215 ARG A N 1
ATOM 1722 C CA . ARG A 1 215 ? 12.724 -10.801 15.421 1.00 52.16 215 ARG A CA 1
ATOM 1723 C C . ARG A 1 215 ? 11.468 -11.676 15.547 1.00 52.16 215 ARG A C 1
ATOM 1725 O O . ARG A 1 215 ? 10.613 -11.389 16.375 1.00 52.16 215 ARG A O 1
ATOM 1732 N N . GLY A 1 216 ? 11.339 -12.711 14.713 1.00 41.34 216 GLY A N 1
ATOM 1733 C CA . GLY A 1 216 ? 10.172 -13.600 14.659 1.00 41.34 216 GLY A CA 1
ATOM 1734 C C . GLY A 1 216 ? 10.251 -14.867 15.520 1.00 41.34 216 GLY A C 1
ATOM 1735 O O . GLY A 1 216 ? 9.390 -15.725 15.347 1.00 41.34 216 GLY A O 1
ATOM 1736 N N . ASN A 1 217 ? 11.256 -14.992 16.397 1.00 32.91 217 ASN A N 1
ATOM 1737 C CA . ASN A 1 217 ? 11.412 -16.106 17.344 1.00 32.91 217 ASN A CA 1
ATOM 1738 C C . ASN A 1 217 ? 11.188 -15.651 18.784 1.00 32.91 217 ASN A C 1
ATOM 1740 O O . ASN A 1 217 ? 11.826 -14.645 19.171 1.00 32.91 217 ASN A O 1
#

Radius of gyration: 23.44 Å; Cα contacts (8 Å, |Δi|>4): 245; chains: 1; bounding box: 60×31×78 Å

Sequence (217 aa):
MWKPLEFEGMEKQMRNNFSRIRTKREMLLAKKVDHLEGKLEAEGLAWNGVGSMVLLLHGSNEVGIGPISDSWLSPVAVDLTRGLLDEGRFEAFELCDESSILETVLSRLIFQLLEQNPAVVRKAADWYQIESAMSHQEDNKLKGLCEALLKIIDVQEHHVFIILNRPELSKEDSPYDYLEIMLNLAKGTEKLKVMLVERAELWDVESDRRRVSARGN

pLDDT: mean 78.77, std 12.94, range [32.91, 95.81]

Solvent-accessible surface area (backbone atoms only — not comparable to full-atom values): 12202 Å² total; per-residue (Å²): 135,83,58,73,71,60,52,55,54,50,51,54,50,50,52,52,49,51,52,52,52,50,53,53,49,53,51,52,50,51,53,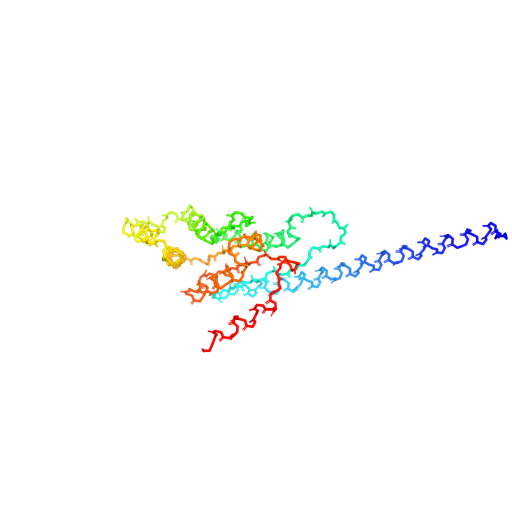50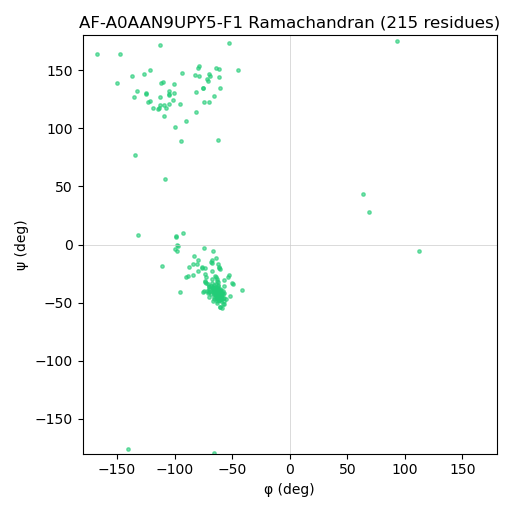,49,54,53,47,50,57,48,48,52,53,52,48,56,55,67,69,41,90,54,40,43,79,45,77,48,73,45,69,70,74,88,86,61,74,95,66,90,67,59,76,57,55,62,53,52,50,56,63,46,48,73,47,50,82,72,77,49,52,62,28,78,45,79,45,35,64,84,40,37,67,63,60,51,50,50,51,42,44,50,45,46,40,70,77,39,57,75,78,56,71,44,73,67,55,45,49,51,41,52,52,27,59,64,42,60,86,93,43,26,60,60,22,42,52,55,39,43,50,55,60,46,71,71,44,95,55,52,34,37,38,38,41,35,33,46,67,42,22,72,84,40,54,45,63,58,56,50,53,50,53,51,51,53,28,71,73,42,54,41,33,36,37,39,39,37,41,50,48,87,76,47,65,61,73,76,49,46,59,61,62,62,69,71,73,118

Nearest PDB structures (foldseek):
  2qby-assembly1_A  TM=7.124E-01  e=6.516E-02  Saccharolobus solfataricus
  8bob-assembly1_D  TM=6.451E-01  e=4.439E-02  Escherichia coli
  8thb-assembly1_A  TM=5.369E-01  e=8.972E-02  Saccharomyces cerevisiae
  1in8-assembly1_A  TM=5.067E-01  e=1.087E-01  Thermotoga maritima
  3kxl-assembly1_A  TM=2.238E-01  e=2.840E+00  Saccharolobus solfataricus

Mean predicted aligned error: 11.02 Å